Protein 6XTR (pdb70)

Foldseek 3Di:
DDDDADFDADDDDPVQLQVQKFKDAWDKAWAFADDVPADLQQQRDDTDIFTEHIWIWHQFFAFQLLLVVVCVVGVDDALCVVVQWAWEFQVLAPPPQDWDPDADPPCNRITTGGQDAQQAPNGPPRGCPVGRQWHGFQHFLSNQQSSQSSSQFGFAALVRLLVVQCQPDHRAFGNAHPDCQVVNAHAAQAADDDPPPDGPCPNPDLAADGRQPHAGGNRNHGQLAARAWAFGQEADDSPPLVDDDCCNRYNHRYDPDHFWTKTAAYYNHDDPVPNPRNTSSHIDTGGRSHTYRRHGHITMHHD/DDDDDDDDDPVVPDDD

Sequence (319 aa):
HMPSFDFDIPRRSPQEIAKGMVAIPGGTFRMGGEDPDAFPEDGEGPVRTVRLSPFLIDRYAVSNRQFAAFVKATGYVTDAERYGWSFVFHAHVAPGTPVMDAVVPEAPWWVAVPGAYWKAPEGPGSSITDRPNHPVVHVSWNDAVAYATWAGKRLPTEAEWEMAARGGLDQARYPWGNELTPRGRHRCNIWQGTFPVHDTGEDGYTGTAPVNAFAPNGYGLYNVAGNVWEWCADWWSSADWHATESPATRIDPRGPETGTARVTKGGSFLCHESYCCNRYRVAARTCNTPDSSAAHTGFRCAADPATTTPLCGPSSRASILSG

Radius of gyration: 18.3 Å; Cα contacts (8 Å, |Δi|>4): 755; chains: 2; bounding box: 48×52×46 Å

Nearest PDB structures (foldseek):
  6xtr-assembly1_A  TM=1.003E+00  e=3.487E-72  Thermomonospora curvata DSM 43183
  5nyy-assembly1_A  TM=9.966E-01  e=1.466E-60  Thermomonospora curvata DSM 43183
  5nxl-assembly1_A  TM=9.962E-01  e=1.544E-59  Thermomonospora curvata DSM 43183
  1y4j-assembly1_A  TM=9.140E-01  e=7.202E-34  Homo sapiens
  1y4j-assembly1_B  TM=9.267E-01  e=3.389E-33  Homo sapiens

GO terms:
  GO:0043687 post-translational protein modification (P, IDA)
  GO:0018158 protein oxidation (P, IDA)
  GO:0120147 formylglycine-generating oxidase activity (F, IDA)
  GO:1903136 cuprous ion binding (F, IDA)

Organism: Thermomonospora curvata (strain ATCC 19995 / DSM 43183 / JCM 3096 / KCTC 9072 / NBRC 15933 / NCIMB 10081 / Henssen B9) (NCBI:txid471852)

B-factor: mean 17.83, std 6.69, range [8.83, 54.89]

Structure (mmCIF, N/CA/C/O backbone):
data_6XTR
#
_entry.id   6XTR
#
_cell.length_a   57.970
_cell.length_b   71.674
_cell.length_c   76.435
_cell.angle_alpha   90.000
_cell.angle_beta   90.000
_cell.angle_gamma   90.000
#
_symmetry.space_group_name_H-M   'P 21 21 21'
#
loop_
_entity.id
_entity.type
_entity.pdbx_description
1 polymer 'Formylglycine-generating enzyme'
2 polymer ABZ-ALA-THR-THR-PRO-LEU-CYS-GLY-PRO-SER-ARG-ALA-SER-ILE-LEU-SER-GLY
3 non-polymer 'COPPER (I) ION'
4 non-polymer 'CALCIUM ION'
5 non-polymer 'CHLORIDE ION'
6 non-polymer 'OXYGEN MOLECULE'
7 non-polymer 'ISATOIC ANHYDRIDE'
8 water water
#
loop_
_atom_site.group_PDB
_atom_site.id
_atom_site.type_symbol
_atom_site.label_atom_id
_atom_site.label_alt_id
_atom_site.label_comp_id
_atom_site.label_asym_id
_atom_site.label_entity_id
_atom_site.label_seq_id
_atom_site.pdbx_PDB_ins_code
_atom_site.Cartn_x
_atom_site.Cartn_y
_atom_site.Cartn_z
_atom_site.occupancy
_atom_site.B_iso_or_equiv
_atom_site.auth_seq_id
_atom_site.auth_comp_id
_atom_site.auth_asym_id
_atom_site.auth_atom_id
_atom_site.pdbx_PDB_model_num
ATOM 1 N N . HIS A 1 1 ? -21.937 12.319 -24.701 0.74 38.62 0 HIS A N 1
ATOM 2 C CA . HIS A 1 1 ? -22.784 11.135 -24.782 0.74 37.03 0 HIS A CA 1
ATOM 3 C C . HIS A 1 1 ? -24.267 11.500 -24.685 0.74 38.72 0 HIS A C 1
ATOM 4 O O . HIS A 1 1 ? -24.636 12.457 -24.003 0.74 39.35 0 HIS A O 1
ATOM 11 N N . MET A 1 2 ? -25.110 10.725 -25.369 0.73 39.02 1 MET A N 1
ATOM 12 C CA . MET A 1 2 ? -26.558 10.940 -25.393 0.73 37.85 1 MET A CA 1
ATOM 13 C C . MET A 1 2 ? -27.260 9.606 -25.190 0.73 38.87 1 MET A C 1
ATOM 14 O O . MET A 1 2 ? -27.633 8.931 -26.161 0.73 39.17 1 MET A O 1
ATOM 19 N N . PRO A 1 3 ? -27.468 9.198 -23.947 1.00 41.55 2 PRO A N 1
ATOM 20 C CA . PRO A 1 3 ? -28.142 7.927 -23.670 1.00 41.15 2 PRO A CA 1
ATOM 21 C C . PRO A 1 3 ? -29.646 8.064 -23.896 1.00 42.88 2 PRO A C 1
ATOM 22 O O . PRO A 1 3 ? -30.167 9.140 -24.188 1.00 43.54 2 PRO A O 1
ATOM 26 N N . SER A 1 4 ? -30.344 6.942 -23.753 1.00 43.79 3 SER A N 1
ATOM 27 C CA . SER A 1 4 ? -31.800 6.931 -23.775 1.00 42.33 3 SER A CA 1
ATOM 28 C C . SER A 1 4 ? -32.295 5.929 -22.747 1.00 42.20 3 SER A C 1
ATOM 29 O O . SER A 1 4 ? -31.794 4.801 -22.681 1.00 41.11 3 SER A O 1
ATOM 32 N N . PHE A 1 5 ? -33.264 6.349 -21.940 1.00 37.20 4 PHE A N 1
ATOM 33 C CA . PHE A 1 5 ? -33.853 5.517 -20.904 1.00 38.33 4 PHE A CA 1
ATOM 34 C C . PHE A 1 5 ? -35.346 5.386 -21.157 1.00 30.99 4 PHE A C 1
ATOM 35 O O . PHE A 1 5 ? -35.919 6.067 -22.011 1.00 41.90 4 PHE A O 1
ATOM 43 N N . ASP A 1 6 ? -35.987 4.513 -20.379 1.00 31.62 5 ASP A N 1
ATOM 44 C CA . ASP A 1 6 ? -37.440 4.379 -20.387 1.00 29.56 5 ASP A CA 1
ATOM 45 C C . ASP A 1 6 ? -38.043 4.683 -19.018 1.00 33.50 5 ASP A C 1
ATOM 46 O O . ASP A 1 6 ? -39.115 4.179 -18.680 1.00 41.21 5 ASP A O 1
ATOM 51 N N . PHE A 1 7 ? -37.343 5.469 -18.201 1.00 22.71 6 PHE A N 1
ATOM 52 C CA . PHE A 1 7 ? -37.854 5.960 -16.930 1.00 21.48 6 PHE A CA 1
ATOM 53 C C . PHE A 1 7 ? -37.649 7.470 -16.864 1.00 19.14 6 PHE A C 1
ATOM 54 O O . PHE A 1 7 ? -36.701 8.009 -17.443 1.00 20.85 6 PHE A O 1
ATOM 62 N N . ASP A 1 8 ? -38.550 8.145 -16.158 1.00 17.59 7 ASP A N 1
ATOM 63 C CA . ASP A 1 8 ? -38.420 9.581 -15.945 1.00 18.12 7 ASP A CA 1
ATOM 64 C C . ASP A 1 8 ? -37.448 9.840 -14.799 1.00 15.90 7 ASP A C 1
ATOM 65 O O . ASP A 1 8 ? -37.274 9.004 -13.910 1.00 19.52 7 ASP A O 1
ATOM 70 N N . ILE A 1 9 ? -36.822 11.011 -14.810 1.00 14.44 8 ILE A N 1
ATOM 71 C CA . ILE A 1 9 ? -35.826 11.372 -13.804 1.00 16.67 8 ILE A CA 1
ATOM 72 C C . ILE A 1 9 ? -36.547 11.985 -12.606 1.00 16.70 8 ILE A C 1
ATOM 73 O O . ILE A 1 9 ? -37.175 13.055 -12.756 1.00 17.74 8 ILE A O 1
ATOM 78 N N . PRO A 1 10 ? -36.487 11.369 -11.428 1.00 16.71 9 PRO A N 1
ATOM 79 C CA . PRO A 1 10 ? -37.233 11.899 -10.282 1.00 19.18 9 PRO A CA 1
ATOM 80 C C . PRO A 1 10 ? -36.612 13.165 -9.719 1.00 21.03 9 PRO A C 1
ATOM 81 O O . PRO A 1 10 ? -35.408 13.421 -9.833 1.00 19.75 9 PRO A O 1
ATOM 85 N N . ARG A 1 11 ? -37.474 13.976 -9.114 1.00 20.95 10 ARG A N 1
ATOM 86 C CA . ARG A 1 11 ? -37.047 15.186 -8.434 1.00 20.93 10 ARG A CA 1
ATOM 87 C C . ARG A 1 11 ? -36.386 14.807 -7.119 1.00 21.64 10 ARG A C 1
ATOM 88 O O . ARG A 1 11 ? -36.910 13.975 -6.372 1.00 22.82 10 ARG A O 1
ATOM 96 N N . ARG A 1 12 ? -35.229 15.399 -6.844 1.00 20.19 11 ARG A N 1
ATOM 97 C CA . ARG A 1 12 ? -34.499 15.170 -5.605 1.00 19.88 11 ARG A CA 1
ATOM 98 C C . ARG A 1 12 ? -33.912 16.485 -5.131 1.00 21.38 11 ARG A C 1
ATOM 99 O O . ARG A 1 12 ? -33.587 17.361 -5.932 1.00 27.12 11 ARG A O 1
ATOM 107 N N . SER A 1 13 ? -33.737 16.598 -3.843 1.00 20.93 12 SER A N 1
ATOM 108 C CA . SER A 1 13 ? -33.170 17.818 -3.299 1.00 19.91 12 SER A CA 1
ATOM 109 C C . SER A 1 13 ? -31.649 17.743 -3.272 1.00 18.53 12 SER A C 1
ATOM 110 O O . SER A 1 13 ? -31.054 16.653 -3.274 1.00 18.08 12 SER A O 1
ATOM 113 N N . PRO A 1 14 ? -30.971 18.888 -3.227 1.00 18.10 13 PRO A N 1
ATOM 114 C CA . PRO A 1 14 ? -29.510 18.859 -3.064 1.00 17.77 13 PRO A CA 1
ATOM 115 C C . PRO A 1 14 ? -29.054 18.095 -1.832 1.00 17.98 13 PRO A C 1
ATOM 116 O O . PRO A 1 14 ? -28.017 17.418 -1.882 1.00 18.14 13 PRO A O 1
ATOM 120 N N . GLN A 1 15 ? -29.791 18.167 -0.719 1.00 16.60 14 GLN A N 1
ATOM 121 C CA . GLN A 1 15 ? -29.348 17.444 0.467 1.00 16.77 14 GLN A CA 1
ATOM 122 C C . GLN A 1 15 ? -29.466 15.936 0.268 1.00 15.57 14 GLN A C 1
ATOM 123 O O . GLN A 1 15 ? -28.609 15.167 0.732 1.00 16.87 14 GLN A O 1
ATOM 129 N N . GLU A 1 16 ? -30.505 15.496 -0.440 1.00 16.61 15 GLU A N 1
ATOM 130 C CA . GLU A 1 16 ? -30.646 14.068 -0.718 1.00 15.98 15 GLU A CA 1
ATOM 131 C C . GLU A 1 16 ? -29.519 13.576 -1.617 1.00 16.47 15 GLU A C 1
ATOM 132 O O . GLU A 1 16 ? -28.930 12.512 -1.371 1.00 16.75 15 GLU A O 1
ATOM 138 N N . ILE A 1 17 ? -29.204 14.339 -2.663 1.00 15.11 16 ILE A N 1
ATOM 139 C CA . ILE A 1 17 ? -28.154 13.928 -3.595 1.00 15.76 16 ILE A CA 1
ATOM 140 C C . ILE A 1 17 ? -26.809 13.822 -2.887 1.00 15.00 16 ILE A C 1
ATOM 141 O O . ILE A 1 17 ? -26.048 12.863 -3.104 1.00 15.79 16 ILE A O 1
ATOM 146 N N . ALA A 1 18 ? -26.500 14.776 -2.017 1.00 15.70 17 ALA A N 1
ATOM 147 C CA . ALA A 1 18 ? -25.203 14.841 -1.373 1.00 17.01 17 ALA A CA 1
ATOM 148 C C . ALA A 1 18 ? -25.026 13.815 -0.259 1.00 15.57 17 ALA A C 1
ATOM 149 O O . ALA A 1 18 ? -23.903 13.648 0.210 1.00 15.76 17 ALA A O 1
ATOM 151 N N . LYS A 1 19 ? -26.086 13.134 0.181 1.00 15.29 18 LYS A N 1
ATOM 152 C CA . LYS A 1 19 ? -25.872 12.157 1.249 1.00 16.43 18 LYS A CA 1
ATOM 153 C C . LYS A 1 19 ? -24.912 11.062 0.784 1.00 14.21 18 LYS A C 1
ATOM 154 O O . LYS A 1 19 ? -25.079 10.498 -0.299 1.00 17.10 18 LYS A O 1
ATOM 160 N N . GLY A 1 20 ? -23.957 10.760 1.665 1.00 15.19 19 GLY A N 1
ATOM 161 C CA . GLY A 1 20 ? -22.920 9.789 1.354 1.00 15.07 19 GLY A CA 1
ATOM 162 C C . GLY A 1 20 ? -21.863 10.266 0.380 1.00 14.10 19 GLY A C 1
ATOM 163 O O . GLY A 1 20 ? -21.025 9.453 -0.048 1.00 15.09 19 GLY A O 1
ATOM 164 N N . MET A 1 21 ? -21.885 11.536 -0.003 1.00 14.46 20 MET A N 1
ATOM 165 C CA . MET A 1 21 ? -20.887 12.104 -0.887 1.00 12.49 20 MET A CA 1
ATOM 166 C C . MET A 1 21 ? -19.999 13.049 -0.097 1.00 14.71 20 MET A C 1
ATOM 167 O O . MET A 1 21 ? -20.393 13.578 0.951 1.00 16.77 20 MET A O 1
ATOM 172 N N . VAL A 1 22 ? -18.795 13.252 -0.596 1.00 13.94 21 VAL A N 1
ATOM 173 C CA . VAL A 1 22 ? -17.876 14.234 -0.048 1.00 15.78 21 VAL A CA 1
ATOM 174 C C . VAL A 1 22 ? -17.654 15.335 -1.069 1.00 15.63 21 VAL A C 1
ATOM 175 O O . VAL A 1 22 ? -17.607 15.090 -2.285 1.00 14.67 21 VAL A O 1
ATOM 179 N N . ALA A 1 23 ? -17.541 16.552 -0.567 1.00 14.79 22 ALA A N 1
ATOM 180 C CA . ALA A 1 23 ? -17.334 17.714 -1.403 1.00 15.30 22 ALA A CA 1
ATOM 181 C C . ALA A 1 23 ? -15.835 17.895 -1.588 1.00 17.22 22 ALA A C 1
ATOM 182 O O . ALA A 1 23 ? -15.094 18.100 -0.619 1.00 22.35 22 ALA A O 1
ATOM 184 N N . ILE A 1 24 ? -15.390 17.786 -2.834 1.00 14.97 23 ILE A N 1
ATOM 185 C CA . ILE A 1 24 ? -13.992 17.985 -3.192 1.00 18.51 23 ILE A CA 1
ATOM 186 C C . ILE A 1 24 ? -13.858 19.430 -3.666 1.00 15.65 23 ILE A C 1
ATOM 187 O O . ILE A 1 24 ? -14.490 19.798 -4.660 1.00 16.14 23 ILE A O 1
ATOM 192 N N . PRO A 1 25 ? -13.094 20.273 -2.986 1.00 20.31 24 PRO A N 1
ATOM 193 C CA . PRO A 1 25 ? -12.998 21.673 -3.405 1.00 19.26 24 PRO A CA 1
ATOM 194 C C . PRO A 1 25 ? -12.252 21.825 -4.721 1.00 17.13 24 PRO A C 1
ATOM 195 O O . PRO A 1 25 ? -11.447 20.983 -5.123 1.00 17.88 24 PRO A O 1
ATOM 199 N N . GLY A 1 26 ? -12.537 22.931 -5.401 1.00 17.87 25 GLY A N 1
ATOM 200 C CA . GLY A 1 26 ? -11.795 23.249 -6.607 1.00 19.29 25 GLY A CA 1
ATOM 201 C C . GLY A 1 26 ? -10.319 23.436 -6.299 1.00 20.42 25 GLY A C 1
ATOM 202 O O . GLY A 1 26 ? -9.942 23.920 -5.228 1.00 21.33 25 GLY A O 1
ATOM 203 N N . GLY A 1 27 ? -9.475 23.029 -7.240 1.00 16.71 26 GLY A N 1
ATOM 204 C CA . GLY A 1 27 ? -8.049 23.200 -7.063 1.00 18.65 26 GLY A CA 1
ATOM 205 C C . GLY A 1 27 ? -7.282 22.368 -8.071 1.00 15.40 26 GLY A C 1
ATOM 206 O O . GLY A 1 27 ? -7.851 21.836 -9.034 1.00 16.72 26 GLY A O 1
ATOM 207 N N . THR A 1 28 ? -5.989 22.256 -7.828 1.00 14.53 27 THR A N 1
ATOM 208 C CA . THR A 1 28 ? -5.103 21.517 -8.710 1.00 16.18 27 THR A CA 1
ATOM 209 C C . THR A 1 28 ? -4.548 20.282 -8.024 1.00 14.72 27 THR A C 1
ATOM 210 O O . THR A 1 28 ? -4.489 20.183 -6.793 1.00 16.87 27 THR A O 1
ATOM 214 N N . PHE A 1 29 ? -4.136 19.328 -8.849 1.00 13.27 28 PHE A N 1
ATOM 215 C CA . PHE A 1 29 ? -3.410 18.169 -8.366 1.00 14.67 28 PHE A CA 1
ATOM 216 C C . PHE A 1 29 ? -2.567 17.648 -9.508 1.00 14.48 28 PHE A C 1
ATOM 217 O O . PHE A 1 29 ? -2.772 18.008 -10.668 1.00 13.88 28 PHE A O 1
ATOM 225 N N . ARG A 1 30 ? -1.607 16.811 -9.173 1.00 14.38 29 ARG A N 1
ATOM 226 C CA . ARG A 1 30 ? -0.754 16.185 -10.170 1.00 14.78 29 ARG A CA 1
ATOM 227 C C . ARG A 1 30 ? -1.319 14.807 -10.508 1.00 13.19 29 ARG A C 1
ATOM 228 O O . ARG A 1 30 ? -1.246 13.866 -9.704 1.00 14.71 29 ARG A O 1
ATOM 236 N N . MET A 1 31 ? -1.845 14.699 -11.716 1.00 12.44 30 MET A N 1
ATOM 237 C CA . MET A 1 31 ? -2.449 13.492 -12.253 1.00 13.28 30 MET A CA 1
ATOM 238 C C . MET A 1 31 ? -1.435 12.686 -13.055 1.00 12.47 30 MET A C 1
ATOM 239 O O . MET A 1 31 ? -0.510 13.244 -13.664 1.00 14.03 30 MET A O 1
ATOM 244 N N . GLY A 1 32 ? -1.621 11.377 -13.073 1.00 12.81 31 GLY A N 1
ATOM 245 C CA . GLY A 1 32 ? -0.792 10.511 -13.878 1.00 13.12 31 GLY A CA 1
ATOM 246 C C . GLY A 1 32 ? 0.298 9.851 -13.060 1.00 14.22 31 GLY A C 1
ATOM 247 O O . GLY A 1 32 ? 0.419 10.028 -11.843 1.00 15.64 31 GLY A O 1
ATOM 248 N N . GLY A 1 33 ? 1.109 9.061 -13.749 1.00 15.54 32 GLY A N 1
ATOM 249 C CA . GLY A 1 33 ? 2.197 8.373 -13.085 1.00 17.98 32 GLY A CA 1
ATOM 250 C C . GLY A 1 33 ? 3.394 8.216 -13.992 1.00 18.01 32 GLY A C 1
ATOM 251 O O . GLY A 1 33 ? 3.291 8.309 -15.218 1.00 23.26 32 GLY A O 1
ATOM 252 N N . GLU A 1 34 ? 4.541 7.974 -13.363 1.00 18.23 33 GLU A N 1
ATOM 253 C CA . GLU A 1 34 ? 5.806 7.772 -14.060 1.00 21.05 33 GLU A CA 1
ATOM 254 C C . GLU A 1 34 ? 6.537 6.556 -13.517 1.00 21.64 33 GLU A C 1
ATOM 255 O O . GLU A 1 34 ? 7.772 6.510 -13.477 1.00 23.47 33 GLU A O 1
ATOM 261 N N . ASP A 1 35 ? 5.800 5.558 -13.054 1.00 20.12 34 ASP A N 1
ATOM 262 C CA . ASP A 1 35 ? 6.421 4.326 -12.608 1.00 22.97 34 ASP A CA 1
ATOM 263 C C . ASP A 1 35 ? 7.148 3.689 -13.788 1.00 20.25 34 ASP A C 1
ATOM 264 O O . ASP A 1 35 ? 6.543 3.481 -14.849 1.00 19.98 34 ASP A O 1
ATOM 269 N N . PRO A 1 36 ? 8.439 3.379 -13.659 1.00 22.34 35 PRO A N 1
ATOM 270 C CA . PRO A 1 36 ? 9.167 2.815 -14.804 1.00 24.64 35 PRO A CA 1
ATOM 271 C C . PRO A 1 36 ? 8.600 1.493 -15.304 1.00 23.69 35 PRO A C 1
ATOM 272 O O . PRO A 1 36 ? 8.848 1.130 -16.460 1.00 28.76 35 PRO A O 1
ATOM 276 N N . ASP A 1 37 ? 7.838 0.775 -14.481 1.00 20.19 36 ASP A N 1
ATOM 277 C CA . ASP A 1 37 ? 7.263 -0.510 -14.860 1.00 24.06 36 ASP A CA 1
ATOM 278 C C . ASP A 1 37 ? 5.879 -0.393 -15.486 1.00 23.92 36 ASP A C 1
ATOM 279 O O . ASP A 1 37 ? 5.292 -1.418 -15.843 1.00 19.42 36 ASP A O 1
ATOM 284 N N . ALA A 1 38 ? 5.337 0.814 -15.622 1.00 17.42 37 ALA A N 1
ATOM 285 C CA . ALA A 1 38 ? 4.011 0.953 -16.215 1.00 16.52 37 ALA A CA 1
ATOM 286 C C . ALA A 1 38 ? 4.016 0.439 -17.653 1.00 18.21 37 ALA A C 1
ATOM 287 O O . ALA A 1 38 ? 5.009 0.559 -18.382 1.00 19.51 37 ALA A O 1
ATOM 289 N N . PHE A 1 39 ? 2.896 -0.141 -18.070 1.00 16.31 38 PHE A N 1
ATOM 290 C CA . PHE A 1 39 ? 2.795 -0.633 -19.435 1.00 17.37 38 PHE A CA 1
ATOM 291 C C . PHE A 1 39 ? 2.584 0.556 -20.364 1.00 18.89 38 PHE A C 1
ATOM 292 O O . PHE A 1 39 ? 1.621 1.306 -20.178 1.00 16.69 38 PHE A O 1
ATOM 300 N N . PRO A 1 40 ? 3.448 0.777 -21.360 1.00 19.18 39 PRO A N 1
ATOM 301 C CA . PRO A 1 40 ? 3.257 1.940 -22.243 1.00 18.15 39 PRO A CA 1
ATOM 302 C C . PRO A 1 40 ? 1.848 2.066 -22.804 1.00 18.69 39 PRO A C 1
ATOM 303 O O . PRO A 1 40 ? 1.331 3.181 -22.911 1.00 18.61 39 PRO A O 1
ATOM 307 N N . GLU A 1 41 ? 1.211 0.951 -23.149 1.00 18.46 40 GLU A N 1
ATOM 308 C CA . GLU A 1 41 ? -0.105 1.001 -23.774 1.00 18.30 40 GLU A CA 1
ATOM 309 C C . GLU A 1 41 ? -1.181 1.550 -22.845 1.00 17.14 40 GLU A C 1
ATOM 310 O O . GLU A 1 41 ? -2.268 1.902 -23.315 1.00 18.20 40 GLU A O 1
ATOM 316 N N . ASP A 1 42 ? -0.914 1.622 -21.541 1.00 15.31 41 ASP A N 1
ATOM 317 C CA . ASP A 1 42 ? -1.896 2.167 -20.606 1.00 14.30 41 ASP A CA 1
ATOM 318 C C . ASP A 1 42 ? -1.900 3.694 -20.558 1.00 13.99 41 ASP A C 1
ATOM 319 O O . ASP A 1 42 ? -2.865 4.289 -20.071 1.00 14.13 41 ASP A O 1
ATOM 324 N N . GLY A 1 43 ? -0.841 4.348 -21.012 1.00 13.99 42 GLY A N 1
ATOM 325 C CA . GLY A 1 43 ? -0.797 5.792 -20.971 1.00 15.04 42 GLY A CA 1
ATOM 326 C C . GLY A 1 43 ? -0.958 6.386 -19.585 1.00 13.53 42 GLY A C 1
ATOM 327 O O . GLY A 1 43 ? -1.696 7.367 -19.414 1.00 13.33 42 GLY A O 1
ATOM 328 N N . GLU A 1 44 ? -0.221 5.865 -18.599 1.00 13.55 43 GLU A N 1
ATOM 329 C CA . GLU A 1 44 ? -0.275 6.440 -17.263 1.00 13.59 43 GLU A CA 1
ATOM 330 C C . GLU A 1 44 ? 0.355 7.821 -17.226 1.00 13.92 43 GLU A C 1
ATOM 331 O O . GLU A 1 44 ? -0.026 8.651 -16.394 1.00 14.72 43 GLU A O 1
ATOM 337 N N . GLY A 1 45 ? 1.324 8.087 -18.096 1.00 13.10 44 GLY A N 1
ATOM 338 C CA . GLY A 1 45 ? 1.932 9.397 -18.148 1.00 14.24 44 GLY A CA 1
ATOM 339 C C . GLY A 1 45 ? 1.321 10.260 -19.229 1.00 14.06 44 GLY A C 1
ATOM 340 O O . GLY A 1 45 ? 0.437 9.835 -19.980 1.00 15.86 44 GLY A O 1
ATOM 341 N N . PRO A 1 46 ? 1.767 11.517 -19.311 1.00 15.16 45 PRO A N 1
ATOM 342 C CA . PRO A 1 46 ? 2.737 12.132 -18.399 1.00 15.26 45 PRO A CA 1
ATOM 343 C C . PRO A 1 46 ? 2.102 12.501 -17.067 1.00 15.50 45 PRO A C 1
ATOM 344 O O . PRO A 1 46 ? 0.870 12.589 -16.971 1.00 14.52 45 PRO A O 1
ATOM 348 N N . VAL A 1 47 ? 2.920 12.708 -16.038 1.00 16.14 46 VAL A N 1
ATOM 349 C CA . VAL A 1 47 ? 2.439 13.421 -14.864 1.00 14.51 46 VAL A CA 1
ATOM 350 C C . VAL A 1 47 ? 2.163 14.861 -15.271 1.00 16.15 46 VAL A C 1
ATOM 351 O O . VAL A 1 47 ? 2.969 15.486 -15.975 1.00 15.93 46 VAL A O 1
ATOM 355 N N . ARG A 1 48 ? 1.025 15.403 -14.853 1.00 13.85 47 ARG A N 1
ATOM 356 C CA . ARG A 1 48 ? 0.657 16.756 -15.240 1.00 13.26 47 ARG A CA 1
ATOM 357 C C . ARG A 1 48 ? -0.174 17.382 -14.134 1.00 13.99 47 ARG A C 1
ATOM 358 O O . ARG A 1 48 ? -0.838 16.681 -13.364 1.00 14.01 47 ARG A O 1
ATOM 366 N N . THR A 1 49 ? -0.139 18.708 -14.065 1.00 13.08 48 THR A N 1
ATOM 367 C CA . THR A 1 49 ? -0.982 19.439 -13.141 1.00 14.02 48 THR A CA 1
ATOM 368 C C . THR A 1 49 ? -2.316 19.713 -13.817 1.00 12.31 48 THR A C 1
ATOM 369 O O . THR A 1 49 ? -2.363 20.248 -14.931 1.00 13.91 48 THR A O 1
ATOM 373 N N . VAL A 1 50 ? -3.390 19.321 -13.147 1.00 13.12 49 VAL A N 1
ATOM 374 C CA . VAL A 1 50 ? -4.743 19.461 -13.640 1.00 11.61 49 VAL A CA 1
ATOM 375 C C . VAL A 1 50 ? -5.523 20.296 -12.643 1.00 12.45 49 VAL A C 1
ATOM 376 O O . VAL A 1 50 ? -5.408 20.091 -11.428 1.00 13.83 49 VAL A O 1
ATOM 380 N N . ARG A 1 51 ? -6.330 21.219 -13.156 1.00 12.85 50 ARG A N 1
ATOM 381 C CA . ARG A 1 51 ? -7.217 22.027 -12.333 1.00 12.26 50 ARG A CA 1
ATOM 382 C C . ARG A 1 51 ? -8.640 21.530 -12.510 1.00 12.91 50 ARG A C 1
ATOM 383 O O . ARG A 1 51 ? -9.096 21.340 -13.644 1.00 14.22 50 ARG A O 1
ATOM 391 N N . LEU A 1 52 ? -9.331 21.318 -11.392 1.00 13.00 51 LEU A N 1
ATOM 392 C CA . LEU A 1 52 ? -10.715 20.867 -11.401 1.00 12.84 51 LEU A CA 1
ATOM 393 C C . LEU A 1 52 ? -11.607 21.860 -10.678 1.00 13.98 51 LEU A C 1
ATOM 394 O O . LEU A 1 52 ? -11.209 22.456 -9.674 1.00 14.14 51 LEU A O 1
ATOM 399 N N . SER A 1 53 ? -12.804 22.011 -11.211 1.00 12.77 52 SER A N 1
ATOM 400 C CA . SER A 1 53 ? -13.871 22.709 -10.524 1.00 14.50 52 SER A CA 1
ATOM 401 C C . SER A 1 53 ? -14.358 21.867 -9.347 1.00 14.28 52 SER A C 1
ATOM 402 O O . SER A 1 53 ? -14.222 20.637 -9.359 1.00 14.14 52 SER A O 1
ATOM 405 N N . PRO A 1 54 ? -14.956 22.495 -8.330 1.00 15.02 53 PRO A N 1
ATOM 406 C CA . PRO A 1 54 ? -15.477 21.720 -7.192 1.00 15.33 53 PRO A CA 1
ATOM 407 C C . PRO A 1 54 ? -16.468 20.663 -7.655 1.00 13.46 53 PRO A C 1
ATOM 408 O O . PRO A 1 54 ? -17.238 20.888 -8.585 1.00 14.19 53 PRO A O 1
ATOM 412 N N . PHE A 1 55 ? -16.493 19.527 -6.953 1.00 13.17 54 PHE A N 1
ATOM 413 C CA . PHE A 1 55 ? -17.431 18.463 -7.281 1.00 11.81 54 PHE A CA 1
ATOM 414 C C . PHE A 1 55 ? -17.686 17.631 -6.036 1.00 12.45 54 PHE A C 1
ATOM 415 O O . PHE A 1 55 ? -16.960 17.721 -5.044 1.00 15.71 54 PHE A O 1
ATOM 423 N N . LEU A 1 56 ? -18.748 16.841 -6.101 1.00 12.25 55 LEU A N 1
ATOM 424 C CA . LEU A 1 56 ? -19.093 15.856 -5.080 1.00 12.37 55 LEU A CA 1
ATOM 425 C C . LEU A 1 56 ? -18.740 14.476 -5.616 1.00 12.33 55 LEU A C 1
ATOM 426 O O . LEU A 1 56 ? -18.921 14.205 -6.804 1.00 11.82 55 LEU A O 1
ATOM 431 N N . ILE A 1 57 ? -18.322 13.579 -4.734 1.00 11.63 56 ILE A N 1
ATOM 432 C CA . ILE A 1 57 ? -18.061 12.202 -5.142 1.00 11.14 56 ILE A CA 1
ATOM 433 C C . ILE A 1 57 ? -18.482 11.261 -4.020 1.00 11.47 56 ILE A C 1
ATOM 434 O O . ILE A 1 57 ? -18.331 11.572 -2.832 1.00 12.68 56 ILE A O 1
ATOM 439 N N . ASP A 1 58 ? -19.012 10.109 -4.402 1.00 11.56 57 ASP A N 1
ATOM 440 C CA . ASP A 1 58 ? -19.455 9.113 -3.436 1.00 13.24 57 ASP A CA 1
ATOM 441 C C . ASP A 1 58 ? -18.290 8.574 -2.605 1.00 11.65 57 ASP A C 1
ATOM 442 O O . ASP A 1 58 ? -17.225 8.219 -3.137 1.00 12.39 57 ASP A O 1
ATOM 447 N N . ARG A 1 59 ? -18.511 8.465 -1.291 1.00 11.68 58 ARG A N 1
ATOM 448 C CA . ARG A 1 59 ? -17.535 7.817 -0.415 1.00 12.30 58 ARG A CA 1
ATOM 449 C C . ARG A 1 59 ? -17.416 6.336 -0.727 1.00 12.17 58 ARG A C 1
ATOM 450 O O . ARG A 1 59 ? -16.348 5.746 -0.528 1.00 11.76 58 ARG A O 1
ATOM 458 N N . TYR A 1 60 ? -18.503 5.724 -1.175 1.00 12.10 59 TYR A N 1
ATOM 459 C CA . TYR A 1 60 ? -18.579 4.288 -1.388 1.00 11.74 59 TYR A CA 1
ATOM 460 C C . TYR A 1 60 ? -18.971 4.003 -2.826 1.00 11.56 59 TYR A C 1
ATOM 461 O O . TYR A 1 60 ? -19.764 4.744 -3.416 1.00 12.47 59 TYR A O 1
ATOM 470 N N . ALA A 1 61 ? -18.453 2.922 -3.389 1.00 12.12 60 ALA A N 1
ATOM 471 C CA . ALA A 1 61 ? -19.030 2.440 -4.626 1.00 10.44 60 ALA A CA 1
ATOM 472 C C . ALA A 1 61 ? -20.509 2.135 -4.402 1.00 10.45 60 ALA A C 1
ATOM 473 O O . ALA A 1 61 ? -20.950 1.825 -3.285 1.00 11.93 60 ALA A O 1
ATOM 475 N N . VAL A 1 62 ? -21.279 2.205 -5.482 1.00 9.89 61 VAL A N 1
ATOM 476 C CA . VAL A 1 62 ? -22.712 1.911 -5.398 1.00 11.15 61 VAL A CA 1
ATOM 477 C C . VAL A 1 62 ? -22.911 0.457 -4.993 1.00 11.58 61 VAL A C 1
ATOM 478 O O . VAL A 1 62 ? -22.278 -0.447 -5.544 1.00 11.35 61 VAL A O 1
ATOM 482 N N . SER A 1 63 ? -23.799 0.225 -4.029 1.00 12.17 62 SER A N 1
ATOM 483 C CA . SER A 1 63 ? -23.979 -1.089 -3.430 1.00 12.23 62 SER A CA 1
ATOM 484 C C . SER A 1 63 ? -25.115 -1.853 -4.112 1.00 12.46 62 SER A C 1
ATOM 485 O O . SER A 1 63 ? -25.954 -1.296 -4.824 1.00 12.65 62 SER A O 1
ATOM 488 N N . ASN A 1 64 ? -25.153 -3.158 -3.843 1.00 12.48 63 ASN A N 1
ATOM 489 C CA . ASN A 1 64 ? -26.271 -3.969 -4.310 1.00 13.06 63 ASN A CA 1
ATOM 490 C C . ASN A 1 64 ? -27.609 -3.422 -3.829 1.00 13.43 63 ASN A C 1
ATOM 491 O O . ASN A 1 64 ? -28.562 -3.340 -4.610 1.00 14.97 63 ASN A O 1
ATOM 496 N N . ARG A 1 65 ? -27.710 -3.078 -2.547 1.00 14.62 64 ARG A N 1
ATOM 497 C CA . ARG A 1 65 ? -28.968 -2.560 -2.018 1.00 16.57 64 ARG A CA 1
ATOM 498 C C . ARG A 1 65 ? -29.396 -1.298 -2.751 1.00 14.65 64 ARG A C 1
ATOM 499 O O . ARG A 1 65 ? -30.584 -1.119 -3.065 1.00 16.42 64 ARG A O 1
ATOM 507 N N . GLN A 1 66 ? -28.446 -0.403 -3.035 1.00 13.93 65 GLN A N 1
ATOM 508 C CA . GLN A 1 66 ? -28.776 0.824 -3.761 1.00 14.43 65 GLN A CA 1
ATOM 509 C C . GLN A 1 66 ? -29.196 0.527 -5.193 1.00 14.25 65 GLN A C 1
ATOM 510 O O . GLN A 1 66 ? -30.163 1.105 -5.701 1.00 15.23 65 GLN A O 1
ATOM 516 N N . PHE A 1 67 ? -28.476 -0.370 -5.870 1.00 14.34 66 PHE A N 1
ATOM 517 C CA . PHE A 1 67 ? -28.840 -0.699 -7.243 1.00 12.12 66 PHE A CA 1
ATOM 518 C C . PHE A 1 67 ? -30.206 -1.372 -7.289 1.00 15.19 66 PHE A C 1
ATOM 519 O O . PHE A 1 67 ? -31.017 -1.098 -8.182 1.00 15.79 66 PHE A O 1
ATOM 527 N N . ALA A 1 68 ? -30.476 -2.256 -6.328 1.00 15.68 67 ALA A N 1
ATOM 528 C CA . ALA A 1 68 ? -31.790 -2.898 -6.255 1.00 15.61 67 ALA A CA 1
ATOM 529 C C . ALA A 1 68 ? -32.912 -1.873 -6.124 1.00 18.94 67 ALA A C 1
ATOM 530 O O . ALA A 1 68 ? -33.992 -2.045 -6.700 1.00 19.72 67 ALA A O 1
ATOM 532 N N . ALA A 1 69 ? -32.687 -0.812 -5.353 1.00 16.70 68 ALA A N 1
ATOM 533 C CA . ALA A 1 69 ? -33.709 0.224 -5.217 1.00 17.50 68 ALA A CA 1
ATOM 534 C C . ALA A 1 69 ? -33.948 0.944 -6.539 1.00 18.01 68 ALA A C 1
ATOM 535 O O . ALA A 1 69 ? -35.091 1.293 -6.877 1.00 18.98 68 ALA A O 1
ATOM 537 N N . PHE A 1 70 ? -32.876 1.200 -7.289 1.00 16.90 69 PHE A N 1
ATOM 538 C CA . PHE A 1 70 ? -32.999 1.784 -8.619 1.00 15.55 69 PHE A CA 1
ATOM 539 C C . PHE A 1 70 ? -33.820 0.879 -9.530 1.00 17.30 69 PHE A C 1
ATOM 540 O O . PHE A 1 70 ? -34.745 1.340 -10.216 1.00 17.04 69 PHE A O 1
ATOM 548 N N . VAL A 1 71 ? -33.511 -0.418 -9.541 1.00 16.98 70 VAL A N 1
ATOM 549 C CA . VAL A 1 71 ? -34.229 -1.338 -10.421 1.00 16.17 70 VAL A CA 1
ATOM 550 C C . VAL A 1 71 ? -35.689 -1.445 -9.999 1.00 18.00 70 VAL A C 1
ATOM 551 O O . VAL A 1 71 ? -36.587 -1.486 -10.844 1.00 21.53 70 VAL A O 1
ATOM 555 N N . LYS A 1 72 ? -35.951 -1.486 -8.693 1.00 18.43 71 LYS A N 1
ATOM 556 C CA . LYS A 1 72 ? -37.312 -1.508 -8.164 1.00 21.33 71 LYS A CA 1
ATOM 557 C C . LYS A 1 72 ? -38.128 -0.332 -8.687 1.00 23.65 71 LYS A C 1
ATOM 558 O O . LYS A 1 72 ? -39.317 -0.481 -8.996 1.00 24.81 71 LYS A O 1
ATOM 564 N N . ALA A 1 73 ? -37.513 0.846 -8.631 1.00 19.02 72 ALA A N 1
ATOM 565 C CA . ALA A 1 73 ? -38.215 2.082 -8.952 1.00 22.29 72 ALA A CA 1
ATOM 566 C C . ALA A 1 73 ? -38.432 2.276 -10.447 1.00 22.89 72 ALA A C 1
ATOM 567 O O . ALA A 1 73 ? -39.348 3.018 -10.827 1.00 28.66 72 ALA A O 1
ATOM 569 N N . THR A 1 74 ? -37.623 1.646 -11.302 1.00 20.06 73 THR A N 1
ATOM 570 C CA . THR A 1 74 ? -37.585 1.976 -12.720 1.00 20.74 73 THR A CA 1
ATOM 571 C C . THR A 1 74 ? -37.877 0.811 -13.647 1.00 20.34 73 THR A C 1
ATOM 572 O O . THR A 1 74 ? -38.182 1.049 -14.823 1.00 24.16 73 THR A O 1
ATOM 576 N N . GLY A 1 75 ? -37.743 -0.425 -13.182 1.00 21.52 74 GLY A N 1
ATOM 577 C CA . GLY A 1 75 ? -37.803 -1.560 -14.084 1.00 20.86 74 GLY A CA 1
ATOM 578 C C . GLY A 1 75 ? -36.600 -1.717 -14.983 1.00 22.14 74 GLY A C 1
ATOM 579 O O . GLY A 1 75 ? -36.660 -2.473 -15.956 1.00 21.05 74 GLY A O 1
ATOM 580 N N . TYR A 1 76 ? -35.498 -1.035 -14.678 1.00 19.34 75 TYR A N 1
ATOM 581 C CA . TYR A 1 76 ? -34.339 -1.057 -15.561 1.00 17.32 75 TYR A CA 1
ATOM 582 C C . TYR A 1 76 ? -33.807 -2.475 -15.747 1.00 15.78 75 TYR A C 1
ATOM 583 O O . TYR A 1 76 ? -33.694 -3.248 -14.789 1.00 18.40 75 TYR A O 1
ATOM 592 N N . VAL A 1 77 ? -33.483 -2.801 -16.998 1.00 16.68 76 VAL A N 1
ATOM 593 C CA . VAL A 1 77 ? -32.912 -4.087 -17.398 1.00 18.37 76 VAL A CA 1
ATOM 594 C C . VAL A 1 77 ? -31.459 -3.842 -17.774 1.00 15.65 76 VAL A C 1
ATOM 595 O O . VAL A 1 77 ? -31.170 -3.026 -18.655 1.00 16.48 76 VAL A O 1
ATOM 599 N N . THR A 1 78 ? -30.545 -4.563 -17.129 1.00 15.14 77 THR A N 1
ATOM 600 C CA . THR A 1 78 ? -29.129 -4.321 -17.367 1.00 13.92 77 THR A CA 1
ATOM 601 C C . THR A 1 78 ? -28.676 -4.987 -18.657 1.00 15.14 77 THR A C 1
ATOM 602 O O . THR A 1 78 ? -29.298 -5.929 -19.160 1.00 16.26 77 THR A O 1
ATOM 606 N N . ASP A 1 79 ? -27.545 -4.499 -19.174 1.00 15.65 78 ASP A N 1
ATOM 607 C CA . ASP A 1 79 ? -26.966 -5.062 -20.391 1.00 14.93 78 ASP A CA 1
ATOM 608 C C . ASP A 1 79 ? -26.725 -6.561 -20.252 1.00 16.04 78 ASP A C 1
ATOM 609 O O . ASP A 1 79 ? -27.005 -7.325 -21.180 1.00 18.03 78 ASP A O 1
ATOM 614 N N . ALA A 1 80 ? -26.223 -7.005 -19.099 1.00 15.48 79 ALA A N 1
ATOM 615 C CA . ALA A 1 80 ? -25.964 -8.430 -18.910 1.00 15.08 79 ALA A CA 1
ATOM 616 C C . ALA A 1 80 ? -27.245 -9.249 -19.019 1.00 15.49 79 ALA A C 1
ATOM 617 O O . ALA A 1 80 ? -27.221 -10.397 -19.487 1.00 17.08 79 ALA A O 1
ATOM 619 N N . GLU A 1 81 ? -28.370 -8.689 -18.570 1.00 16.14 80 GLU A N 1
ATOM 620 C CA . GLU A 1 81 ? -29.639 -9.394 -18.713 1.00 16.94 80 GLU A CA 1
ATOM 621 C C . GLU A 1 81 ? -30.087 -9.428 -20.164 1.00 20.52 80 GLU A C 1
ATOM 622 O O . GLU A 1 81 ? -30.631 -10.439 -20.623 1.00 19.86 80 GLU A O 1
ATOM 628 N N . ARG A 1 82 ? -29.866 -8.346 -20.912 1.00 19.36 81 ARG A N 1
ATOM 629 C CA . ARG A 1 82 ? -30.228 -8.359 -22.326 1.00 19.91 81 ARG A CA 1
ATOM 630 C C . ARG A 1 82 ? -29.393 -9.370 -23.091 1.00 21.43 81 ARG A C 1
ATOM 631 O O . ARG A 1 82 ? -29.922 -10.138 -23.903 1.00 23.74 81 ARG A O 1
ATOM 639 N N . TYR A 1 83 ? -28.081 -9.393 -22.839 1.00 19.30 82 TYR A N 1
ATOM 640 C CA . TYR A 1 83 ? -27.204 -10.330 -23.528 1.00 17.51 82 TYR A CA 1
ATOM 641 C C . TYR A 1 83 ? -27.425 -11.751 -23.042 1.00 16.85 82 TYR A C 1
ATOM 642 O O . TYR A 1 83 ? -27.217 -12.708 -23.799 1.00 19.16 82 TYR A O 1
ATOM 651 N N . GLY A 1 84 ? -27.806 -11.911 -21.782 1.00 15.65 83 GLY A N 1
ATOM 652 C CA . GLY A 1 84 ? -28.010 -13.227 -21.213 1.00 18.19 83 GLY A CA 1
ATOM 653 C C . GLY A 1 84 ? -26.798 -13.851 -20.557 1.00 16.91 83 GLY A C 1
ATOM 654 O O . GLY A 1 84 ? -26.876 -15.014 -20.140 1.00 16.85 83 GLY A O 1
ATOM 655 N N . TRP A 1 85 ? -25.684 -13.123 -20.445 1.00 17.67 84 TRP A N 1
ATOM 656 C CA . TRP A 1 85 ? -24.473 -13.664 -19.839 1.00 15.76 84 TRP A CA 1
ATOM 657 C C . TRP A 1 85 ? -23.586 -12.511 -19.392 1.00 15.15 84 TRP A C 1
ATOM 658 O O . TRP A 1 85 ? -23.757 -11.360 -19.819 1.00 14.58 84 TRP A O 1
ATOM 669 N N . SER A 1 86 ? -22.625 -12.854 -18.535 1.00 14.56 85 SER A N 1
ATOM 670 C CA . SER A 1 86 ? -21.617 -11.907 -18.070 1.00 13.80 85 SER A CA 1
ATOM 671 C C . SER A 1 86 ? -20.381 -12.700 -17.669 1.00 13.59 85 SER A C 1
ATOM 672 O O . SER A 1 86 ? -20.406 -13.937 -17.582 1.00 13.65 85 SER A O 1
ATOM 675 N N . PHE A 1 87 ? -19.287 -11.966 -17.431 1.00 13.10 86 PHE A N 1
ATOM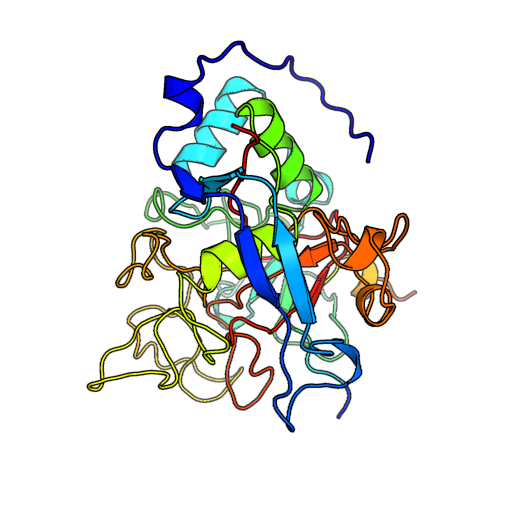 676 C CA . PHE A 1 87 ? -18.000 -12.568 -17.129 1.00 11.54 86 PHE A CA 1
ATOM 677 C C . PHE A 1 87 ? -17.846 -12.815 -15.637 1.00 12.36 86 PHE A C 1
ATOM 678 O O . PHE A 1 87 ? -18.016 -11.904 -14.828 1.00 12.25 86 PHE A O 1
ATOM 686 N N . VAL A 1 88 ? -17.463 -14.046 -15.288 1.00 11.44 87 VAL A N 1
ATOM 687 C CA . VAL A 1 88 ? -17.252 -14.487 -13.914 1.00 12.41 87 VAL A CA 1
ATOM 688 C C . VAL A 1 88 ? -15.843 -15.063 -13.841 1.00 11.98 87 VAL A C 1
ATOM 689 O O . VAL A 1 88 ? -15.375 -15.705 -14.787 1.00 12.38 87 VAL A O 1
ATOM 693 N N . PHE A 1 89 ? -15.159 -14.832 -12.728 1.00 12.23 88 PHE A N 1
ATOM 694 C CA . PHE A 1 89 ? -13.834 -15.404 -12.549 1.00 11.97 88 PHE A CA 1
ATOM 695 C C . PHE A 1 89 ? -13.947 -16.917 -12.363 1.00 12.50 88 PHE A C 1
ATOM 696 O O . PHE A 1 89 ? -14.850 -17.405 -11.674 1.00 13.85 88 PHE A O 1
ATOM 704 N N . HIS A 1 90 ? -13.020 -17.653 -12.988 1.00 14.65 89 HIS A N 1
ATOM 705 C CA . HIS A 1 90 ? -13.150 -19.108 -13.089 1.00 15.39 89 HIS A CA 1
ATOM 706 C C . HIS A 1 90 ? -13.326 -19.769 -11.725 1.00 15.38 89 HIS A C 1
ATOM 707 O O . HIS A 1 90 ? -14.121 -20.707 -11.587 1.00 17.73 89 HIS A O 1
ATOM 714 N N . ALA A 1 91 ? -12.596 -19.306 -10.714 1.00 14.84 90 ALA A N 1
ATOM 715 C CA . ALA A 1 91 ? -12.630 -19.945 -9.401 1.00 16.07 90 ALA A CA 1
ATOM 716 C C . ALA A 1 91 ? -13.971 -19.779 -8.699 1.00 16.32 90 ALA A C 1
ATOM 717 O O . ALA A 1 91 ? -14.238 -20.487 -7.718 1.00 18.40 90 ALA A O 1
ATOM 719 N N . HIS A 1 92 ? -14.814 -18.865 -9.169 1.00 15.05 91 HIS A N 1
ATOM 720 C CA . HIS A 1 92 ? -16.092 -18.560 -8.545 1.00 14.65 91 HIS A CA 1
ATOM 721 C C . HIS A 1 92 ? -17.272 -19.220 -9.240 1.00 15.26 91 HIS A C 1
ATOM 722 O O . HIS A 1 92 ? -18.406 -19.062 -8.785 1.00 16.21 91 HIS A O 1
ATOM 729 N N . VAL A 1 93 ? -17.039 -19.953 -10.324 1.00 15.74 92 VAL A N 1
ATOM 730 C CA . VAL A 1 93 ? -18.108 -20.643 -11.037 1.00 17.95 92 VAL A CA 1
ATOM 731 C C . VAL A 1 93 ? -18.316 -21.989 -10.356 1.00 18.17 92 VAL A C 1
ATOM 732 O O . VAL A 1 93 ? -17.391 -22.805 -10.291 1.00 19.68 92 VAL A O 1
ATOM 736 N N . ALA A 1 94 ? -19.512 -22.202 -9.822 1.00 18.03 93 ALA A N 1
ATOM 737 C CA . ALA A 1 94 ? -19.803 -23.468 -9.164 1.00 21.14 93 ALA A CA 1
ATOM 738 C C . ALA A 1 94 ? -19.749 -24.601 -10.186 1.00 21.86 93 ALA A C 1
ATOM 739 O O . ALA A 1 94 ? -20.236 -24.449 -11.312 1.00 20.96 93 ALA A O 1
ATOM 741 N N . PRO A 1 95 ? -19.175 -25.751 -9.830 1.00 26.70 94 PRO A N 1
ATOM 742 C CA . PRO A 1 95 ? -19.139 -26.875 -10.774 1.00 26.97 94 PRO A CA 1
ATOM 743 C C . PRO A 1 95 ? -20.551 -27.241 -11.207 1.00 25.05 94 PRO A C 1
ATOM 744 O O . PRO A 1 95 ? -21.500 -27.160 -10.427 1.00 25.96 94 PRO A O 1
ATOM 748 N N . GLY A 1 96 ? -20.694 -27.573 -12.486 1.00 28.43 95 GLY A N 1
ATOM 749 C CA . GLY A 1 96 ? -21.988 -27.858 -13.055 1.00 28.32 95 GLY A CA 1
ATOM 750 C C . GLY A 1 96 ? -22.751 -26.652 -13.568 1.00 27.21 95 GLY A C 1
ATOM 751 O O . GLY A 1 96 ? -23.698 -26.826 -14.343 1.00 29.25 95 GLY A O 1
ATOM 752 N N . THR A 1 97 ? -22.386 -25.436 -13.151 1.00 21.15 96 THR A N 1
ATOM 753 C CA . THR A 1 97 ? -22.996 -24.252 -13.737 1.00 19.98 96 THR A CA 1
ATOM 754 C C . THR A 1 97 ? -22.742 -24.282 -15.238 1.00 19.64 96 THR A C 1
ATOM 755 O O . THR A 1 97 ? -21.592 -24.455 -15.661 1.00 22.81 96 THR A O 1
ATOM 759 N N . PRO A 1 98 ? -23.770 -24.159 -16.070 1.00 20.11 97 PRO A N 1
ATOM 760 C CA . PRO A 1 98 ? -23.526 -24.123 -17.515 1.00 22.78 97 PRO A CA 1
ATOM 761 C C . PRO A 1 98 ? -22.696 -22.901 -17.883 1.00 19.28 97 PRO A C 1
ATOM 762 O O . PRO A 1 98 ? -22.936 -21.792 -17.394 1.00 19.33 97 PRO A O 1
ATOM 766 N N . VAL A 1 99 ? -21.700 -23.116 -18.740 1.00 18.58 98 VAL A N 1
ATOM 767 C CA . VAL A 1 99 ? -20.818 -22.038 -19.180 1.00 17.50 98 VAL A CA 1
ATOM 768 C C . VAL A 1 99 ? -20.654 -22.095 -20.690 1.00 18.18 98 VAL A C 1
ATOM 769 O O . VAL A 1 99 ? -20.734 -23.162 -21.313 1.00 17.70 98 VAL A O 1
ATOM 773 N N . MET A 1 100 ? -20.407 -20.933 -21.274 1.00 15.17 99 MET A N 1
ATOM 774 C CA . MET A 1 100 ? -20.122 -20.833 -22.688 1.00 15.20 99 MET A CA 1
ATOM 775 C C . MET A 1 100 ? -18.674 -21.223 -22.945 1.00 16.89 99 MET A C 1
ATOM 776 O O . MET A 1 100 ? -17.814 -21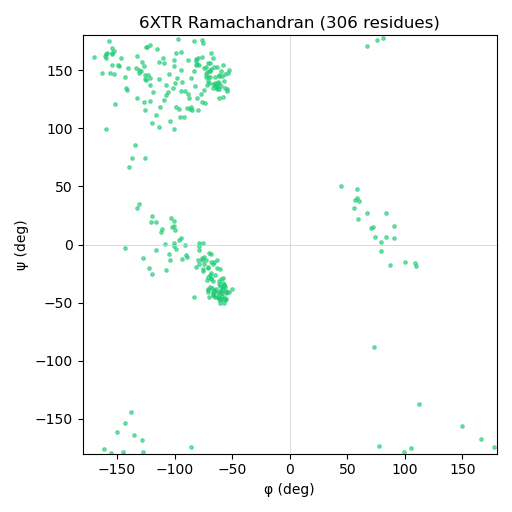.117 -22.060 1.00 17.46 99 MET A O 1
ATOM 781 N N . ASP A 1 101 ? -18.404 -21.689 -24.166 1.00 18.92 100 ASP A N 1
ATOM 782 C CA . ASP A 1 101 ? -17.041 -22.033 -24.566 1.00 20.50 100 ASP A CA 1
ATOM 783 C C . ASP A 1 101 ? -16.181 -20.808 -24.856 1.00 18.85 100 ASP A C 1
ATOM 784 O O . ASP A 1 101 ? -15.005 -20.971 -25.194 1.00 22.95 100 ASP A O 1
ATOM 789 N N . ALA A 1 102 ? -16.731 -19.607 -24.699 1.00 19.17 101 ALA A N 1
ATOM 790 C CA . ALA A 1 102 ? -16.048 -18.387 -25.120 1.00 19.53 101 ALA A CA 1
ATOM 791 C C . ALA A 1 102 ? -14.70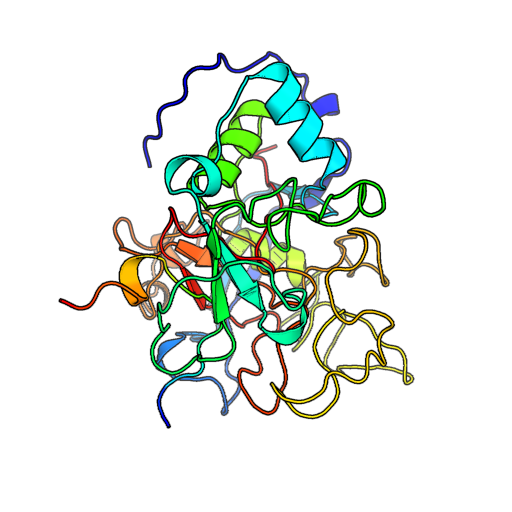3 -18.229 -24.426 1.00 22.37 101 ALA A C 1
ATOM 792 O O . ALA A 1 102 ? -14.538 -18.578 -23.254 1.00 20.52 101 ALA A O 1
ATOM 794 N N . VAL A 1 103 ? -13.749 -17.665 -25.161 1.00 23.33 102 VAL A N 1
ATOM 795 C CA . VAL A 1 103 ? -12.397 -17.408 -24.676 1.00 23.22 102 VAL A CA 1
ATOM 796 C C . VAL A 1 103 ? -12.131 -15.916 -24.793 1.00 22.18 102 VAL A C 1
ATOM 797 O O . VAL A 1 103 ? -12.230 -15.348 -25.889 1.00 22.16 102 VAL A O 1
ATOM 801 N N . VAL A 1 104 ? -11.776 -15.282 -23.679 1.00 18.56 103 VAL A N 1
ATOM 802 C CA . VAL A 1 104 ? -11.187 -13.946 -23.737 1.00 18.27 103 VAL A CA 1
ATOM 803 C C . VAL A 1 104 ? -9.723 -14.161 -24.105 1.00 17.45 103 VAL A C 1
ATOM 804 O O . VAL A 1 104 ? -8.992 -14.796 -23.333 1.00 17.45 103 VAL A O 1
ATOM 808 N N . PRO A 1 105 ? -9.248 -13.689 -25.258 1.00 19.65 104 PRO A N 1
ATOM 809 C CA . PRO A 1 105 ? -7.846 -13.956 -25.614 1.00 20.65 104 PRO A CA 1
ATOM 810 C C . PRO A 1 105 ? -6.911 -13.456 -24.522 1.00 17.94 104 PRO A C 1
ATOM 811 O O . PRO A 1 105 ? -7.082 -12.359 -23.987 1.00 18.40 104 PRO A O 1
ATOM 815 N N . GLU A 1 106 ? -5.944 -14.293 -24.161 1.00 18.40 105 GLU A N 1
ATOM 816 C CA . GLU A 1 106 ? -4.908 -13.955 -23.191 1.00 21.26 105 GLU A CA 1
ATOM 817 C C . GLU A 1 106 ? -5.393 -14.067 -21.750 1.00 19.34 105 GLU A C 1
ATOM 818 O O . GLU A 1 106 ? -4.587 -13.868 -20.838 1.00 21.15 105 GLU A O 1
ATOM 824 N N . ALA A 1 107 ? -6.675 -14.326 -21.498 1.00 17.60 106 ALA A N 1
ATOM 825 C CA . ALA A 1 107 ? -7.218 -14.253 -20.141 1.00 14.50 106 ALA A CA 1
ATOM 826 C C . ALA A 1 107 ? -8.189 -15.400 -19.927 1.00 15.88 106 ALA A C 1
ATOM 827 O O . ALA A 1 107 ? -9.390 -15.200 -19.765 1.00 15.64 106 ALA A O 1
ATOM 829 N N . PRO A 1 108 ? -7.681 -16.636 -19.927 1.00 17.18 107 PRO A N 1
ATOM 830 C CA . PRO A 1 108 ? -8.563 -17.806 -19.807 1.00 17.80 107 PRO A CA 1
ATOM 831 C C . PRO A 1 108 ? -9.234 -17.939 -18.450 1.00 16.16 107 PRO A C 1
ATOM 832 O O . PRO A 1 108 ? -10.106 -18.807 -18.296 1.00 17.46 107 PRO A O 1
ATOM 836 N N . TRP A 1 109 ? -8.861 -17.124 -17.464 1.00 14.59 108 TRP A N 1
ATOM 837 C CA . TRP A 1 109 ? -9.516 -17.138 -16.164 1.00 14.12 108 TRP A CA 1
ATOM 838 C C . TRP A 1 109 ? -10.902 -16.495 -16.175 1.00 12.77 108 TRP A C 1
ATOM 839 O O . TRP A 1 109 ? -11.626 -16.607 -15.177 1.00 15.54 108 TRP A O 1
ATOM 850 N N . TRP A 1 110 ? -11.285 -15.805 -17.252 1.00 12.43 109 TRP A N 1
ATOM 851 C CA . TRP A 1 110 ? -12.624 -15.248 -17.377 1.00 13.48 109 TRP A CA 1
ATOM 852 C C . TRP A 1 110 ? -13.543 -16.251 -18.056 1.00 14.64 109 TRP A C 1
ATOM 853 O O . TRP A 1 110 ? -13.196 -16.819 -19.096 1.00 17.84 109 TRP A O 1
ATOM 864 N N . VAL A 1 111 ? -14.715 -16.461 -17.471 1.00 13.24 110 VAL A N 1
ATOM 865 C CA . VAL A 1 111 ? -15.696 -17.396 -18.000 1.00 14.63 110 VAL A CA 1
ATOM 866 C C . VAL A 1 111 ? -16.955 -16.606 -18.330 1.00 14.64 110 VAL A C 1
ATOM 867 O O . VAL A 1 111 ? -17.432 -15.811 -17.513 1.00 13.25 110 VAL A O 1
ATOM 871 N N . ALA A 1 112 ? -17.485 -16.814 -19.532 1.00 13.28 111 ALA A N 1
ATOM 872 C CA . ALA A 1 112 ? -18.763 -16.233 -19.918 1.00 15.67 111 ALA A CA 1
ATOM 873 C C . ALA A 1 112 ? -19.855 -17.168 -19.413 1.00 14.12 111 ALA A C 1
ATOM 874 O O . ALA A 1 112 ? -19.908 -18.341 -19.818 1.00 15.42 111 ALA A O 1
ATOM 876 N N . VAL A 1 113 ? -20.676 -16.678 -18.490 1.00 13.65 112 VAL A N 1
ATOM 877 C CA . VAL A 1 113 ? -21.636 -17.511 -17.774 1.00 14.69 112 VAL A CA 1
ATOM 878 C C . VAL A 1 113 ? -23.053 -17.054 -18.105 1.00 16.69 112 VAL A C 1
ATOM 879 O O . VAL A 1 113 ? -23.468 -15.950 -17.699 1.00 15.40 112 VAL A O 1
ATOM 883 N N . PRO A 1 114 ? -23.827 -17.865 -18.826 1.00 15.82 113 PRO A N 1
ATOM 884 C CA . PRO A 1 114 ? -25.239 -17.538 -19.040 1.00 15.54 113 PRO A CA 1
ATOM 885 C C . PRO A 1 114 ? -25.941 -17.308 -17.711 1.00 15.17 113 PRO A C 1
ATOM 886 O O . PRO A 1 114 ? -25.744 -18.047 -16.749 1.00 15.83 113 PRO A O 1
ATOM 890 N N . GLY A 1 115 ? -26.722 -16.233 -17.642 1.00 16.29 114 GLY A N 1
ATOM 891 C CA . GLY A 1 115 ? -27.482 -15.940 -16.448 1.00 17.60 114 GLY A CA 1
ATOM 892 C C . GLY A 1 115 ? -26.717 -15.301 -15.303 1.00 16.88 114 GLY A C 1
ATOM 893 O O . GLY A 1 115 ? -27.305 -15.076 -14.238 1.00 18.28 114 GLY A O 1
ATOM 894 N N . ALA A 1 116 ? -25.427 -15.007 -15.461 1.00 16.34 115 ALA A N 1
ATOM 895 C CA . ALA A 1 116 ? -24.730 -14.205 -14.468 1.00 16.75 115 ALA A CA 1
ATOM 896 C C . ALA A 1 116 ? -25.126 -12.745 -14.668 1.00 13.27 115 ALA A C 1
ATOM 897 O O . ALA A 1 116 ? -25.071 -12.243 -15.788 1.00 14.96 115 ALA A O 1
ATOM 899 N N . TYR A 1 117 ? -25.543 -12.080 -13.594 1.00 13.24 116 TYR A N 1
ATOM 900 C CA . TYR A 1 117 ? -25.891 -10.665 -13.655 1.00 13.14 116 TYR A CA 1
ATOM 901 C C . TYR A 1 117 ? -25.854 -10.126 -12.234 1.00 12.68 116 TYR A C 1
ATOM 902 O O 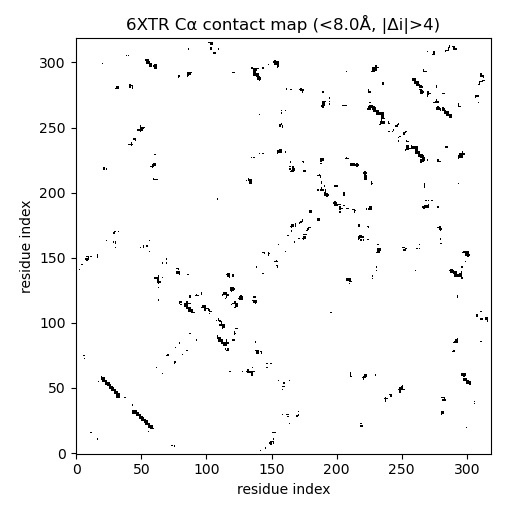. TYR A 1 117 ? -25.483 -10.833 -11.298 1.00 13.95 116 TYR A O 1
ATOM 911 N N . TRP A 1 118 ? -26.232 -8.854 -12.070 1.00 13.54 117 TRP A N 1
ATOM 912 C CA . TRP A 1 118 ? -25.963 -8.197 -10.795 1.00 14.69 117 TRP A CA 1
ATOM 913 C C . TRP A 1 118 ? -26.580 -8.940 -9.619 1.00 14.51 117 TRP A C 1
ATOM 914 O O . TRP A 1 118 ? -25.998 -8.968 -8.531 1.00 14.32 117 TRP A O 1
ATOM 925 N N . LYS A 1 119 ? -27.761 -9.546 -9.806 1.00 15.84 118 LYS A N 1
ATOM 926 C CA . LYS A 1 119 ? -28.446 -10.214 -8.708 1.00 18.39 118 LYS A CA 1
ATOM 927 C C . LYS A 1 119 ? -28.041 -11.673 -8.560 1.00 16.42 118 LYS A C 1
ATOM 928 O O . LYS A 1 119 ? -28.397 -12.297 -7.555 1.00 19.45 118 LYS A O 1
ATOM 934 N N . ALA A 1 120 ? -27.315 -12.218 -9.532 1.00 15.98 119 ALA A N 1
ATOM 935 C CA . ALA A 1 120 ? -26.826 -13.597 -9.502 1.00 15.35 119 ALA A CA 1
ATOM 936 C C . ALA A 1 120 ? -25.385 -13.570 -9.989 1.00 15.16 119 ALA A C 1
ATOM 937 O O . ALA A 1 120 ? -25.089 -13.967 -11.118 1.00 15.25 119 ALA A O 1
ATOM 939 N N . PRO A 1 121 ? -24.455 -13.102 -9.156 1.00 14.24 120 PRO A N 1
ATOM 940 C CA . PRO A 1 121 ? -23.137 -12.698 -9.694 1.00 14.13 120 PRO A CA 1
ATOM 941 C C . PRO A 1 121 ? -22.242 -13.842 -10.113 1.00 13.83 120 PRO A C 1
ATOM 942 O O . PRO A 1 121 ? -21.215 -13.605 -10.770 1.00 14.05 120 PRO A O 1
ATOM 946 N N . GLU A 1 122 ? -22.564 -15.073 -9.736 1.00 15.25 121 GLU A N 1
ATOM 947 C CA . GLU A 1 122 ? -21.818 -16.230 -10.205 1.00 15.78 121 GLU A CA 1
ATOM 948 C C . GLU A 1 122 ? -22.653 -17.090 -11.134 1.00 16.19 121 GLU A C 1
ATOM 949 O O . GLU A 1 122 ? -22.237 -18.206 -11.468 1.00 19.00 121 GLU A O 1
ATOM 955 N N . GLY A 1 123 ? -23.808 -16.607 -11.563 1.00 16.76 122 GLY A N 1
ATOM 956 C CA . GLY A 1 123 ? -24.648 -17.337 -12.473 1.00 19.79 122 GLY A CA 1
ATOM 957 C C . GLY A 1 123 ? -25.849 -17.933 -11.772 1.00 20.60 122 GLY A C 1
ATOM 958 O O . GLY A 1 123 ? -26.081 -17.710 -10.576 1.00 18.74 122 GLY A O 1
ATOM 959 N N . PRO A 1 124 ? -26.627 -18.719 -12.513 1.00 21.46 123 PRO A N 1
ATOM 960 C CA . PRO A 1 124 ? -27.833 -19.325 -11.939 1.00 27.26 123 PRO A CA 1
ATOM 961 C C . PRO A 1 124 ? -27.496 -20.099 -10.673 1.00 24.73 123 PRO A C 1
ATOM 962 O O . PRO A 1 124 ? -26.529 -20.861 -10.627 1.00 27.19 123 PRO A O 1
ATOM 966 N N . GLY A 1 125 ? -28.280 -19.866 -9.626 1.00 27.06 124 GLY A N 1
ATOM 967 C CA . GLY A 1 125 ? -28.050 -20.482 -8.341 1.00 28.64 124 GLY A CA 1
ATOM 968 C C . GLY A 1 125 ? -27.361 -19.593 -7.328 1.00 29.76 124 GLY A C 1
ATOM 969 O O . GLY A 1 125 ? -27.363 -19.926 -6.135 1.00 29.60 124 GLY A O 1
ATOM 970 N N . SER A 1 126 ? -26.761 -18.485 -7.762 1.00 22.53 125 SER A N 1
ATOM 971 C CA . SER A 1 126 ? -26.141 -17.538 -6.851 1.00 21.99 125 SER A CA 1
ATOM 972 C C . SER A 1 126 ? -27.099 -16.379 -6.608 1.00 20.77 125 SER A C 1
ATOM 973 O O . SER A 1 126 ? -28.073 -16.181 -7.340 1.00 20.38 125 SER A O 1
ATOM 976 N N . SER A 1 127 ? -26.812 -15.611 -5.564 1.00 19.91 126 SER A N 1
ATOM 977 C CA . SER A 1 127 ? -27.652 -14.471 -5.216 1.00 20.89 126 SER A CA 1
ATOM 978 C C . SER A 1 127 ? -26.803 -13.466 -4.444 1.00 24.45 126 SER A C 1
ATOM 979 O O . SER A 1 127 ? -25.612 -13.682 -4.206 1.00 23.60 126 SER A O 1
ATOM 982 N N . ILE A 1 128 ? -27.433 -12.366 -4.038 1.00 19.20 127 ILE A N 1
ATOM 983 C CA . ILE A 1 128 ? -26.770 -11.306 -3.290 1.00 19.53 127 ILE A CA 1
ATOM 984 C C . ILE A 1 128 ? -27.349 -11.156 -1.883 1.00 18.47 127 ILE A C 1
ATOM 985 O O . ILE A 1 128 ? -27.152 -10.134 -1.222 1.00 20.25 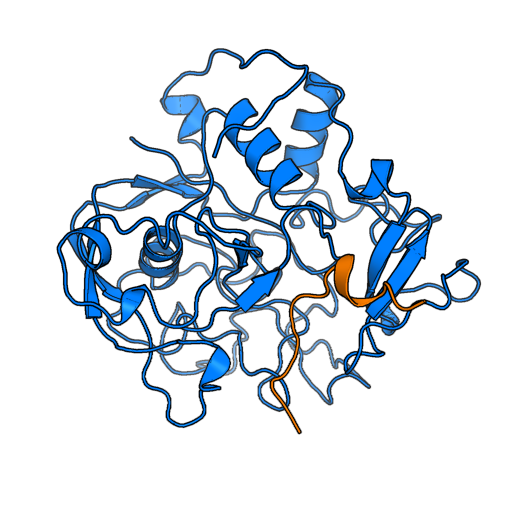127 ILE A O 1
ATOM 990 N N . THR A 1 129 ? -28.037 -12.193 -1.406 1.00 21.78 128 THR A N 1
ATOM 991 C CA . THR A 1 129 ? -28.706 -12.117 -0.113 1.00 22.99 128 THR A CA 1
ATOM 992 C C . THR A 1 129 ? -27.726 -11.792 1.013 1.00 19.78 128 THR A C 1
ATOM 993 O O . THR A 1 129 ? -28.079 -11.068 1.950 1.00 23.74 128 THR A O 1
ATOM 997 N N . ASP A 1 130 ? -26.481 -12.261 0.914 1.00 20.81 129 ASP A N 1
ATOM 998 C CA . ASP A 1 130 ? -25.453 -11.992 1.910 1.00 23.67 129 ASP A CA 1
ATOM 999 C C . ASP A 1 130 ? -24.498 -10.876 1.498 1.00 21.10 129 ASP A C 1
ATOM 1000 O O . ASP A 1 130 ? -23.462 -10.693 2.144 1.00 22.23 129 ASP A O 1
ATOM 1005 N N . ARG A 1 131 ? -24.834 -10.127 0.455 1.00 18.67 130 ARG A N 1
ATOM 1006 C CA . ARG A 1 131 ? -23.962 -9.071 -0.055 1.00 16.68 130 ARG A CA 1
ATOM 1007 C C . ARG A 1 131 ? -24.693 -7.747 -0.269 1.00 17.80 130 ARG A C 1
ATOM 1008 O O . ARG A 1 131 ? -24.360 -7.010 -1.208 1.00 16.23 130 ARG A O 1
ATOM 1016 N N . PRO A 1 132 ? -25.675 -7.381 0.565 1.00 16.20 131 PRO A N 1
ATOM 1017 C CA . PRO A 1 132 ? -26.387 -6.117 0.305 1.00 16.97 131 PRO A CA 1
ATOM 1018 C C . PRO A 1 132 ? -25.483 -4.896 0.258 1.00 14.13 131 PRO A C 1
ATOM 1019 O O . PRO A 1 132 ? -25.759 -3.965 -0.511 1.00 16.14 131 PRO A O 1
ATOM 1023 N N . ASN A 1 133 ? -24.427 -4.861 1.066 1.00 15.11 132 ASN A N 1
ATOM 1024 C CA . ASN A 1 133 ? -23.547 -3.704 1.112 1.00 14.55 132 ASN A CA 1
ATOM 1025 C C . ASN A 1 133 ? -22.242 -3.924 0.342 1.00 14.26 132 ASN A C 1
ATOM 1026 O O . ASN A 1 133 ? -21.302 -3.139 0.506 1.00 14.87 132 ASN A O 1
ATOM 1031 N N . HIS A 1 134 ? -22.181 -4.952 -0.493 1.00 13.24 133 HIS A N 1
ATOM 1032 C CA . HIS A 1 134 ? -21.080 -5.094 -1.424 1.00 13.11 133 HIS A CA 1
ATOM 1033 C C . HIS A 1 134 ? -21.327 -4.212 -2.637 1.00 12.59 133 HIS A C 1
ATOM 1034 O O . HIS A 1 134 ? -22.471 -3.848 -2.932 1.00 12.61 133 HIS A O 1
ATOM 1041 N N . PRO A 1 135 ? -20.276 -3.859 -3.371 1.00 11.73 134 PRO A N 1
ATOM 1042 C CA . PRO A 1 135 ? -20.478 -3.098 -4.605 1.00 11.77 134 PRO A CA 1
ATOM 1043 C C . PRO A 1 135 ? -21.301 -3.916 -5.581 1.00 11.71 134 PRO A C 1
ATOM 1044 O O . PRO A 1 135 ? -21.089 -5.120 -5.733 1.00 12.17 134 PRO A O 1
ATOM 1048 N N . VAL A 1 136 ? -22.231 -3.260 -6.273 1.00 11.05 135 VAL A N 1
ATOM 1049 C CA . VAL A 1 136 ? -22.921 -3.932 -7.354 1.00 11.50 135 VAL A CA 1
ATOM 1050 C C . VAL A 1 136 ? -21.925 -4.208 -8.472 1.00 11.01 135 VAL A C 1
ATOM 1051 O O . VAL A 1 136 ? -21.067 -3.362 -8.783 1.00 11.58 135 VAL A O 1
ATOM 1055 N N . VAL A 1 137 ? -22.016 -5.404 -9.064 1.00 11.10 136 VAL A N 1
ATOM 1056 C CA . VAL A 1 137 ? -21.167 -5.785 -10.178 1.00 11.42 136 VAL A CA 1
ATOM 1057 C C . VAL A 1 137 ? -22.036 -6.281 -11.323 1.00 11.54 136 VAL A C 1
ATOM 1058 O O . VAL A 1 137 ? -23.263 -6.273 -11.253 1.00 12.59 136 VAL A O 1
ATOM 1062 N N . HIS A 1 138 ? -21.380 -6.691 -12.407 1.00 11.63 137 HIS A N 1
ATOM 1063 C CA . HIS A 1 138 ? -22.082 -7.004 -13.650 1.00 10.77 137 HIS A CA 1
ATOM 1064 C C . HIS A 1 138 ? -22.917 -5.839 -14.141 1.00 12.44 137 HIS A C 1
ATOM 1065 O O . HIS A 1 138 ? -23.949 -6.032 -14.798 1.00 13.87 137 HIS A O 1
ATOM 1072 N N . VAL A 1 139 ? -22.462 -4.627 -13.853 1.00 11.10 138 VAL A N 1
ATOM 1073 C CA . VAL A 1 139 ? -23.075 -3.417 -14.371 1.00 12.24 138 VAL A CA 1
ATOM 1074 C C . VAL A 1 139 ? -22.139 -2.849 -15.419 1.00 10.84 138 VAL A C 1
ATOM 1075 O O . VAL A 1 139 ? -20.928 -2.690 -15.184 1.00 11.26 138 VAL A O 1
ATOM 1079 N N . SER A 1 140 ? -22.693 -2.573 -16.581 1.00 11.39 139 SER A N 1
ATOM 1080 C CA . SER A 1 140 ? -21.937 -1.984 -17.659 1.00 10.92 139 SER A CA 1
ATOM 1081 C C . SER A 1 140 ? -21.870 -0.467 -17.478 1.00 10.36 139 SER A C 1
ATOM 1082 O O . SER A 1 140 ? -22.465 0.109 -16.565 1.00 11.17 139 SER A O 1
ATOM 1085 N N . TRP A 1 141 ? -21.117 0.177 -18.358 1.00 11.25 140 TRP A N 1
ATOM 1086 C CA . TRP A 1 141 ? -21.050 1.629 -18.329 1.00 10.79 140 TRP A CA 1
ATOM 1087 C C . TRP A 1 141 ? -22.422 2.228 -18.564 1.00 11.29 140 TRP A C 1
ATOM 1088 O O . TRP A 1 141 ? -22.800 3.201 -17.907 1.00 12.07 140 TRP A O 1
ATOM 1099 N N . ASN A 1 142 ? -23.196 1.642 -19.488 1.00 12.15 141 ASN A N 1
ATOM 1100 C CA . ASN A 1 142 ? -24.568 2.101 -19.716 1.00 12.00 141 ASN A CA 1
ATOM 1101 C C . ASN A 1 142 ? -25.401 1.992 -18.455 1.00 12.11 141 ASN A C 1
ATOM 1102 O O . ASN A 1 142 ? -26.139 2.922 -18.111 1.00 12.98 141 ASN A O 1
ATOM 1107 N N . ASP A 1 143 ? -25.328 0.845 -17.767 1.00 11.89 142 ASP A N 1
ATOM 1108 C CA . ASP A 1 143 ? -26.096 0.668 -16.535 1.00 12.05 142 ASP A CA 1
ATOM 1109 C C . ASP A 1 143 ? -25.691 1.705 -15.502 1.00 11.08 142 ASP A C 1
ATOM 1110 O O . ASP A 1 143 ? -26.540 2.236 -14.774 1.00 13.05 142 ASP A O 1
ATOM 1115 N N . ALA A 1 144 ? -24.377 1.959 -15.387 1.00 11.65 143 ALA A N 1
ATOM 1116 C CA . ALA A 1 144 ? -23.874 2.921 -14.414 1.00 11.98 143 ALA A CA 1
ATOM 1117 C C . ALA A 1 144 ? -24.408 4.314 -14.698 1.00 11.42 143 ALA A C 1
ATOM 1118 O O . ALA A 1 144 ? -24.835 5.025 -13.789 1.00 12.53 143 ALA A O 1
ATOM 1120 N N . VAL A 1 145 ? -24.373 4.723 -15.955 1.00 11.48 144 VAL A N 1
ATOM 1121 C CA . VAL A 1 145 ? -24.892 6.041 -16.318 1.00 12.57 144 VAL A CA 1
ATOM 1122 C C . VAL A 1 145 ? -26.396 6.123 -16.053 1.00 13.64 144 VAL A C 1
ATOM 1123 O O . VAL A 1 145 ? -26.906 7.158 -15.599 1.00 13.07 144 VAL A O 1
ATOM 1127 N N . ALA A 1 146 ? -27.127 5.039 -16.326 1.00 12.45 145 ALA A N 1
ATOM 1128 C CA . ALA A 1 146 ? -28.556 5.014 -16.031 1.00 12.57 145 ALA A CA 1
ATOM 1129 C C . ALA A 1 146 ? -28.827 5.203 -14.536 1.00 12.72 145 ALA A C 1
ATOM 1130 O O . ALA A 1 146 ? -29.641 6.051 -14.141 1.00 13.44 145 ALA A O 1
ATOM 1132 N N . TYR A 1 147 ? -28.146 4.428 -13.683 1.00 11.89 146 TYR A N 1
ATOM 1133 C CA . TYR A 1 147 ? -28.283 4.600 -12.243 1.00 12.02 146 TYR A CA 1
ATOM 1134 C C . TYR A 1 147 ? -27.934 6.027 -11.834 1.00 13.06 146 TYR A C 1
ATOM 1135 O O . TYR A 1 147 ? -28.684 6.678 -11.090 1.00 13.07 146 TYR A O 1
ATOM 1144 N N . ALA A 1 148 ? -26.780 6.519 -12.295 1.00 12.19 147 ALA A N 1
ATOM 1145 C CA . ALA A 1 148 ? -26.324 7.8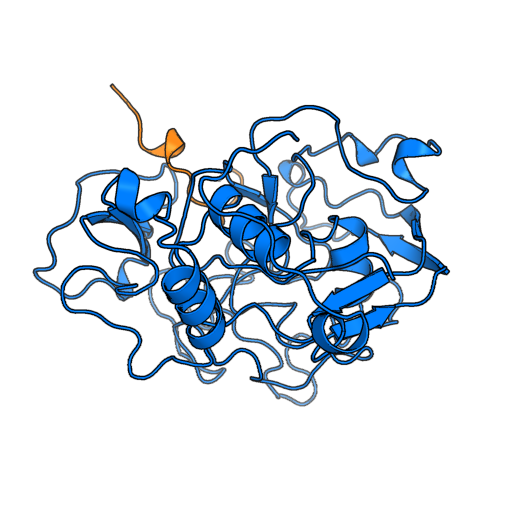33 -11.865 1.00 12.75 147 ALA A CA 1
ATOM 1146 C C . ALA A 1 148 ? -27.346 8.898 -12.231 1.00 13.48 147 ALA A C 1
ATOM 1147 O O . ALA A 1 148 ? -27.674 9.771 -11.413 1.00 13.95 147 ALA A O 1
ATOM 1149 N N . THR A 1 149 ? -27.870 8.833 -13.454 1.00 13.19 148 THR A N 1
ATOM 1150 C CA . THR A 1 149 ? -28.865 9.808 -13.902 1.00 13.34 148 THR A CA 1
ATOM 1151 C C . THR A 1 149 ? -30.129 9.726 -13.054 1.00 13.72 148 THR A C 1
ATOM 1152 O O . THR A 1 149 ? -30.664 10.754 -12.611 1.00 14.75 148 THR A O 1
ATOM 1156 N N . TRP A 1 150 ? -30.613 8.512 -12.796 1.00 14.26 149 TRP A N 1
ATOM 1157 C CA . TRP A 1 150 ? -31.774 8.362 -11.924 1.00 13.58 149 TRP A CA 1
ATOM 1158 C C . TRP A 1 150 ? -31.515 8.951 -10.542 1.00 15.08 149 TRP A C 1
ATOM 1159 O O . TRP A 1 150 ? -32.415 9.546 -9.932 1.00 14.58 149 TRP A O 1
ATOM 1170 N N . ALA A 1 151 ? -30.284 8.816 -10.032 1.00 12.70 150 ALA A N 1
ATOM 1171 C CA . ALA A 1 151 ? -29.912 9.291 -8.705 1.00 15.23 150 ALA A CA 1
ATOM 1172 C C . ALA A 1 151 ? -29.655 10.791 -8.657 1.00 12.91 150 ALA A C 1
ATOM 1173 O O . ALA A 1 151 ? -29.390 11.323 -7.572 1.00 15.70 150 ALA A O 1
ATOM 1175 N N . GLY A 1 152 ? -29.702 11.481 -9.793 1.00 13.91 151 GLY A N 1
ATOM 1176 C CA . GLY A 1 152 ? -29.423 12.905 -9.828 1.00 15.91 151 GLY A CA 1
ATOM 1177 C C . GLY A 1 152 ? -27.952 13.225 -9.911 1.00 14.19 151 GLY A C 1
ATOM 1178 O O . GLY A 1 152 ? -27.535 14.315 -9.491 1.00 15.84 151 GLY A O 1
ATOM 1179 N N . LYS A 1 153 ? -27.166 12.314 -10.478 1.00 13.27 152 LYS A N 1
ATOM 1180 C CA . LYS A 1 153 ? -25.705 12.329 -10.411 1.00 13.12 152 LYS A CA 1
ATOM 1181 C C . LYS A 1 153 ? -25.169 12.022 -11.805 1.00 12.46 152 LYS A C 1
ATOM 1182 O O . LYS A 1 153 ? -25.888 12.054 -12.807 1.00 14.31 152 LYS A O 1
ATOM 1188 N N . ARG A 1 154 ? -23.887 11.675 -11.868 1.00 12.19 153 ARG A N 1
ATOM 1189 C CA . ARG A 1 154 ? -23.191 11.349 -13.111 1.00 11.43 153 ARG A CA 1
ATOM 1190 C C . ARG A 1 154 ? -21.988 10.475 -12.747 1.00 11.55 153 ARG A C 1
ATOM 1191 O O . ARG A 1 154 ? -21.701 10.257 -11.571 1.00 13.86 153 ARG A O 1
ATOM 1199 N N . LEU A 1 155 ? -21.277 9.990 -13.750 1.00 11.42 154 LEU A N 1
ATOM 1200 C CA . LEU A 1 155 ? -20.005 9.353 -13.457 1.00 10.88 154 LEU A CA 1
ATOM 1201 C C . LEU A 1 155 ? -18.913 10.408 -13.314 1.00 10.53 154 LEU A C 1
ATOM 1202 O O . LEU A 1 155 ? -18.962 11.471 -13.954 1.00 11.49 154 LEU A O 1
ATOM 1207 N N . PRO A 1 156 ? -17.912 10.139 -12.495 1.00 10.15 155 PRO A N 1
ATOM 1208 C CA . PRO A 1 156 ? -16.768 11.046 -12.423 1.00 11.08 155 PRO A CA 1
ATOM 1209 C C . PRO A 1 156 ? -15.971 10.988 -13.711 1.00 10.11 155 PRO A C 1
ATOM 1210 O O . PRO A 1 156 ? -15.878 9.940 -14.359 1.00 10.06 155 PRO A O 1
ATOM 1214 N N . THR A 1 157 ? -15.353 12.108 -14.070 1.00 9.74 156 THR A N 1
ATOM 1215 C CA . THR A 1 157 ? -14.305 12.031 -15.066 1.00 10.39 156 THR A CA 1
ATOM 1216 C C . THR A 1 157 ? -13.110 11.284 -14.469 1.00 9.45 156 THR A C 1
ATOM 1217 O O . THR A 1 157 ? -12.992 11.111 -13.250 1.00 9.55 156 THR A O 1
ATOM 1221 N N . GLU A 1 158 ? -12.196 10.847 -15.334 1.00 9.70 157 GLU A N 1
ATOM 1222 C CA . GLU A 1 158 ? -11.013 10.179 -14.815 1.00 9.85 157 GLU A CA 1
ATOM 1223 C C . GLU A 1 158 ? -10.244 11.110 -13.882 1.00 9.05 157 GLU A C 1
ATOM 1224 O O . GLU A 1 158 ? -9.721 10.677 -12.856 1.00 9.97 157 GLU A O 1
ATOM 1230 N N . ALA A 1 159 ? -10.153 12.386 -14.238 1.00 9.37 158 ALA A N 1
ATOM 1231 C CA . ALA A 1 159 ? -9.410 13.316 -13.399 1.00 9.68 158 ALA A CA 1
ATOM 1232 C C . ALA A 1 159 ? -10.085 13.536 -12.049 1.00 10.36 158 ALA A C 1
ATOM 1233 O O . ALA A 1 159 ? -9.408 13.606 -11.007 1.00 10.44 158 ALA A O 1
ATOM 1235 N N . GLU A 1 160 ? -11.408 13.655 -12.045 1.00 9.36 159 GLU A N 1
ATOM 1236 C CA . GLU A 1 160 ? -12.133 13.756 -10.783 1.00 9.36 159 GLU A CA 1
ATOM 1237 C C . GLU A 1 160 ? -11.919 12.510 -9.939 1.00 9.39 159 GLU A C 1
ATOM 1238 O O . GLU A 1 160 ? -11.682 12.601 -8.721 1.00 10.10 159 GLU A O 1
ATOM 1244 N N . TRP A 1 161 ? -12.046 11.331 -10.557 1.00 9.51 160 TRP A N 1
ATOM 1245 C CA . TRP A 1 161 ? -11.848 10.090 -9.835 1.00 9.31 160 TRP A CA 1
ATOM 1246 C C . TRP A 1 161 ? -10.471 10.086 -9.203 1.00 9.67 160 TRP A C 1
ATOM 1247 O O . TRP A 1 161 ? -10.311 9.760 -8.021 1.00 9.70 160 TRP A O 1
ATOM 1258 N N . GLU A 1 162 ? -9.448 10.444 -9.989 1.00 9.55 161 GLU A N 1
ATOM 1259 C CA . GLU A 1 162 ? -8.080 10.331 -9.489 1.00 10.73 161 GLU A CA 1
ATOM 1260 C C . GLU A 1 162 ? -7.787 11.377 -8.414 1.00 9.74 161 GLU A C 1
ATOM 1261 O O . GLU A 1 162 ? -7.112 11.073 -7.419 1.00 11.31 161 GLU A O 1
ATOM 1267 N N . MET A 1 163 ? -8.285 12.600 -8.577 1.00 10.52 162 MET A N 1
ATOM 1268 C CA . MET A 1 163 ? -8.079 13.592 -7.529 1.00 11.24 162 MET A CA 1
ATOM 1269 C C . MET A 1 163 ? -8.696 13.113 -6.229 1.00 10.93 162 MET A C 1
ATOM 1270 O O . MET A 1 163 ? -8.052 13.149 -5.167 1.00 11.88 162 MET A O 1
ATOM 1275 N N . ALA A 1 164 ? -9.924 12.607 -6.303 1.00 10.35 163 ALA A N 1
ATOM 1276 C CA . ALA A 1 164 ? -10.590 12.145 -5.097 1.00 10.42 163 ALA A CA 1
ATOM 1277 C C . ALA A 1 164 ? -9.886 10.925 -4.514 1.00 10.37 163 ALA A C 1
ATOM 1278 O O . ALA A 1 164 ? -9.706 10.826 -3.293 1.00 11.22 163 ALA A O 1
ATOM 1280 N N . ALA A 1 165 ? -9.476 9.984 -5.367 1.00 9.98 164 ALA A N 1
ATOM 1281 C CA . ALA A 1 165 ? -8.867 8.766 -4.880 1.00 9.89 164 ALA A CA 1
ATOM 1282 C C . ALA A 1 165 ? -7.502 9.026 -4.256 1.00 10.16 164 ALA A C 1
ATOM 1283 O O . ALA A 1 165 ? -7.069 8.303 -3.357 1.00 10.95 164 ALA A O 1
ATOM 1285 N N . ARG A 1 166 ? -6.799 10.045 -4.735 1.00 10.29 165 ARG A N 1
ATOM 1286 C CA . ARG A 1 166 ? -5.496 10.373 -4.174 1.00 11.58 165 ARG A CA 1
ATOM 1287 C C . ARG A 1 166 ? -5.618 10.977 -2.787 1.00 12.37 165 ARG A C 1
ATOM 1288 O O . ARG A 1 166 ? -4.635 10.940 -2.039 1.00 13.44 165 ARG A O 1
ATOM 1296 N N . GLY A 1 167 ? -6.783 11.504 -2.423 1.00 12.21 166 GLY A N 1
ATOM 1297 C CA . GLY A 1 167 ? -7.053 11.858 -1.039 1.00 13.22 166 GLY A CA 1
ATOM 1298 C C . GLY A 1 167 ? -6.103 12.882 -0.461 1.00 14.07 166 GLY A C 1
ATOM 1299 O O . GLY A 1 167 ? -5.719 12.772 0.714 1.00 17.04 166 GLY A O 1
ATOM 1300 N N . GLY A 1 168 ? -5.701 13.864 -1.261 1.00 13.14 167 GLY A N 1
ATOM 1301 C CA . GLY A 1 168 ? -4.892 14.958 -0.756 1.00 15.39 167 GLY A CA 1
ATOM 1302 C C . GLY A 1 168 ? -3.403 14.702 -0.670 1.00 14.42 167 GLY A C 1
ATOM 1303 O O . GLY A 1 168 ? -2.675 15.555 -0.132 1.00 15.87 167 GLY A O 1
ATOM 1304 N N . LEU A 1 169 ? -2.916 13.570 -1.166 1.00 14.49 168 LEU A N 1
ATOM 1305 C CA . LEU A 1 169 ? -1.490 13.304 -1.241 1.00 13.90 168 LEU A CA 1
ATOM 1306 C C . LEU A 1 169 ? -0.989 13.630 -2.642 1.00 14.55 168 LEU A C 1
ATOM 1307 O O . LEU A 1 169 ? -1.679 13.370 -3.639 1.00 14.60 168 LEU A O 1
ATOM 1312 N N . ASP A 1 170 ? 0.225 14.177 -2.718 1.00 15.50 169 ASP A N 1
ATOM 1313 C CA . ASP A 1 170 ? 0.844 14.532 -3.987 1.00 16.59 169 ASP A CA 1
ATOM 1314 C C . ASP A 1 170 ? 1.678 13.358 -4.493 1.00 15.27 169 ASP A C 1
ATOM 1315 O O . ASP A 1 170 ? 2.715 13.011 -3.909 1.00 17.23 169 ASP A O 1
ATOM 1320 N N . GLN A 1 171 ? 1.213 12.719 -5.568 1.00 15.68 170 GLN A N 1
ATOM 1321 C CA . GLN A 1 171 ? 2.000 11.738 -6.300 1.00 15.15 170 GLN A CA 1
ATOM 1322 C C . GLN A 1 171 ? 2.449 10.580 -5.407 1.00 16.62 170 GLN A C 1
ATOM 1323 O O . GLN A 1 171 ? 3.569 10.064 -5.516 1.00 18.43 170 GLN A O 1
ATOM 1329 N N . ALA A 1 172 ? 1.553 10.135 -4.537 1.00 15.75 171 ALA A N 1
ATOM 1330 C CA . ALA A 1 172 ? 1.770 8.887 -3.833 1.00 15.58 171 ALA A CA 1
ATOM 1331 C C . ALA A 1 172 ? 1.372 7.707 -4.719 1.00 15.17 171 ALA A C 1
ATOM 1332 O O . ALA A 1 172 ? 0.604 7.843 -5.675 1.00 16.84 171 ALA A O 1
ATOM 1334 N N . ARG A 1 173 ? 1.897 6.531 -4.380 1.00 15.44 172 ARG A N 1
ATOM 1335 C CA . ARG A 1 173 ? 1.632 5.340 -5.175 1.00 15.12 172 ARG A CA 1
ATOM 1336 C C . ARG A 1 173 ? 0.190 4.852 -5.013 1.00 14.36 172 ARG A C 1
ATOM 1337 O O . ARG A 1 173 ? -0.443 4.444 -5.998 1.00 14.45 172 ARG A O 1
ATOM 1345 N N . TYR A 1 174 ? -0.335 4.889 -3.795 1.00 14.40 173 TYR A N 1
ATOM 1346 C CA . TYR A 1 174 ? -1.643 4.374 -3.422 1.00 13.62 173 TYR A CA 1
ATOM 1347 C C . TYR A 1 174 ? -2.439 5.486 -2.772 1.00 13.36 173 TYR A C 1
ATOM 1348 O O . TYR A 1 174 ? -1.896 6.543 -2.435 1.00 14.06 173 TYR A O 1
ATOM 1357 N N . PRO A 1 175 ? -3.736 5.264 -2.550 1.00 13.21 174 PRO A N 1
ATOM 1358 C CA . PRO A 1 175 ? -4.570 6.319 -1.947 1.00 14.04 174 PRO A CA 1
ATOM 1359 C C . PRO A 1 175 ? -4.088 6.794 -0.594 1.00 14.86 174 PRO A C 1
ATOM 1360 O O . PRO A 1 175 ? -4.322 7.957 -0.235 1.00 16.52 174 PRO A O 1
ATOM 1364 N N . TRP A 1 176 ? -3.415 5.927 0.160 1.00 13.76 175 TRP A N 1
ATOM 1365 C CA . TRP A 1 176 ? -3.014 6.207 1.535 1.00 15.75 175 TRP A CA 1
ATOM 1366 C C . TRP A 1 176 ? -1.529 6.522 1.684 1.00 17.42 175 TRP A C 1
ATOM 1367 O O . TRP A 1 176 ? -1.105 6.900 2.783 1.00 20.67 175 TRP A O 1
ATOM 1378 N N . GLY A 1 177 ? -0.725 6.356 0.643 1.00 15.53 176 GLY A N 1
ATOM 1379 C CA . GLY A 1 177 ? 0.707 6.546 0.755 1.00 16.87 176 GLY A CA 1
ATOM 1380 C C . GLY A 1 177 ? 1.442 5.646 -0.218 1.00 15.79 176 GLY A C 1
ATOM 1381 O O . GLY A 1 177 ? 0.892 5.220 -1.235 1.00 16.57 176 GLY A O 1
ATOM 1382 N N . ASN A 1 178 ? 2.706 5.356 0.104 1.00 17.20 177 ASN A N 1
ATOM 1383 C CA . ASN A 1 178 ? 3.586 4.681 -0.835 1.00 18.42 177 ASN A CA 1
ATOM 1384 C C . ASN A 1 178 ? 3.798 3.207 -0.517 1.00 19.66 177 ASN A C 1
ATOM 1385 O O . ASN A 1 178 ? 4.305 2.478 -1.374 1.00 21.67 177 ASN A O 1
ATOM 1390 N N . GLU A 1 179 ? 3.414 2.746 0.666 1.00 17.39 178 GLU A N 1
ATOM 1391 C CA . GLU A 1 179 ? 3.564 1.346 1.042 1.00 19.35 178 GLU A CA 1
ATOM 1392 C C . GLU A 1 179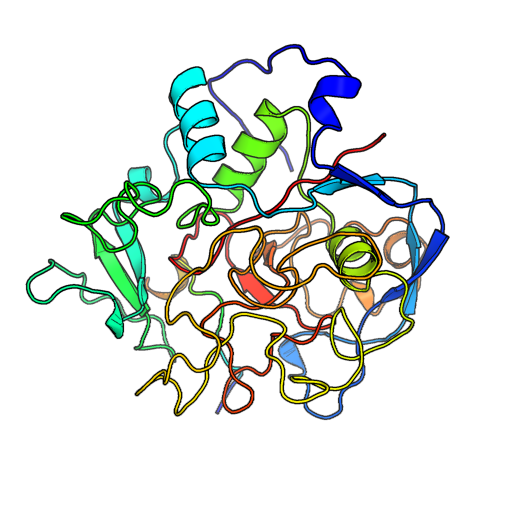 ? 2.237 0.630 0.870 1.00 18.84 178 GLU A C 1
ATOM 1393 O O . GLU A 1 179 ? 1.184 1.172 1.222 1.00 18.45 178 GLU A O 1
ATOM 1399 N N . LEU A 1 180 ? 2.292 -0.594 0.350 1.00 17.19 179 LEU A N 1
ATOM 1400 C CA . LEU A 1 180 ? 1.061 -1.331 0.074 1.00 18.26 179 LEU A CA 1
ATOM 1401 C C . LEU A 1 180 ? 0.377 -1.767 1.362 1.00 21.10 179 LEU A C 1
ATOM 1402 O O . LEU A 1 180 ? -0.843 -1.638 1.497 1.00 20.56 179 LEU A O 1
ATOM 1407 N N . THR A 1 181 ? 1.139 -2.307 2.315 1.00 21.20 180 THR A N 1
ATOM 1408 C CA . THR A 1 181 ? 0.599 -2.728 3.610 1.00 22.79 180 THR A CA 1
ATOM 1409 C C . THR A 1 181 ? 1.401 -2.050 4.706 1.00 23.20 180 THR A C 1
ATOM 1410 O O . THR A 1 181 ? 2.226 -2.681 5.377 1.00 24.84 180 THR A O 1
ATOM 1414 N N . PRO A 1 182 ? 1.177 -0.760 4.918 1.00 21.88 181 PRO A N 1
ATOM 1415 C CA . PRO A 1 182 ? 1.882 -0.062 5.995 1.00 24.40 181 PRO A CA 1
ATOM 1416 C C . PRO A 1 182 ? 1.539 -0.676 7.345 1.00 24.34 181 PRO A C 1
ATOM 1417 O O . PRO A 1 182 ? 0.392 -1.043 7.613 1.00 24.43 181 PRO A O 1
ATOM 1421 N N . ARG A 1 183 ? 2.559 -0.811 8.191 1.00 29.58 182 ARG A N 1
ATOM 1422 C CA . ARG A 1 183 ? 2.406 -1.406 9.516 1.00 25.80 182 ARG A CA 1
ATOM 1423 C C . ARG A 1 183 ? 1.885 -2.840 9.449 1.00 27.21 182 ARG A C 1
ATOM 1424 O O . ARG A 1 183 ? 1.306 -3.342 10.421 1.00 27.90 182 ARG A O 1
ATOM 1432 N N . GLY A 1 184 ? 2.065 -3.509 8.309 1.00 23.94 183 GLY A N 1
ATOM 1433 C CA . GLY A 1 184 ? 1.548 -4.852 8.128 1.00 27.57 183 GLY A CA 1
ATOM 1434 C C . GLY A 1 184 ? 0.043 -4.957 8.012 1.00 27.08 183 GLY A C 1
ATOM 1435 O O . GLY A 1 184 ? -0.495 -6.065 8.109 1.00 33.34 183 GLY A O 1
ATOM 1436 N N . ARG A 1 185 ? -0.653 -3.852 7.801 1.00 23.05 184 ARG A N 1
ATOM 1437 C CA . ARG A 1 185 ? -2.101 -3.880 7.704 1.00 23.86 184 ARG A CA 1
ATOM 1438 C C . ARG A 1 185 ? -2.492 -3.810 6.237 1.00 21.00 184 ARG A C 1
ATOM 1439 O O . ARG A 1 185 ? -1.956 -2.993 5.483 1.00 20.05 184 ARG A O 1
ATOM 1447 N N . HIS A 1 186 ? -3.433 -4.662 5.862 1.00 19.45 185 HIS A N 1
ATOM 1448 C CA . HIS A 1 186 ? -4.021 -4.550 4.539 1.00 17.04 185 HIS A CA 1
ATOM 1449 C C . HIS A 1 186 ? -4.910 -3.320 4.489 1.00 18.99 185 HIS A C 1
ATOM 1450 O O . HIS A 1 186 ? -5.636 -3.009 5.438 1.00 19.78 185 HIS A O 1
ATOM 1457 N N . ARG A 1 187 ? -4.797 -2.597 3.385 1.00 16.23 186 ARG A N 1
ATOM 1458 C CA . ARG A 1 187 ? -5.516 -1.357 3.163 1.00 15.18 186 ARG A CA 1
ATOM 1459 C C . ARG A 1 187 ? -6.490 -1.438 2.004 1.00 14.16 186 ARG A C 1
ATOM 1460 O O . ARG A 1 187 ? -7.218 -0.460 1.759 1.00 14.21 186 ARG A O 1
ATOM 1468 N N . CYS A 1 188 ? -6.509 -2.556 1.279 1.00 13.49 187 CYS A N 1
ATOM 1469 C CA . CYS A 1 188 ? -7.369 -2.715 0.118 1.00 12.48 187 CYS A CA 1
ATOM 1470 C C . CYS A 1 188 ? -7.512 -4.196 -0.182 1.00 13.08 187 CYS A C 1
ATOM 1471 O O . CYS A 1 188 ? -6.722 -5.023 0.293 1.00 13.57 187 CYS A O 1
ATOM 1474 N N . ASN A 1 189 ? -8.542 -4.510 -0.966 1.00 11.69 188 ASN A N 1
ATOM 1475 C CA . ASN A 1 189 ? -8.882 -5.868 -1.355 1.00 12.00 188 ASN A CA 1
ATOM 1476 C C . ASN A 1 189 ? -8.355 -6.111 -2.770 1.00 11.95 188 ASN A C 1
ATOM 1477 O O . ASN A 1 189 ? -8.992 -5.722 -3.761 1.00 11.23 188 ASN A O 1
ATOM 1482 N N . ILE A 1 190 ? -7.198 -6.767 -2.851 1.00 11.43 189 ILE A N 1
ATOM 1483 C CA . ILE A 1 190 ? -6.605 -7.183 -4.116 1.00 11.01 189 ILE A CA 1
ATOM 1484 C C . ILE A 1 190 ? -6.280 -8.664 -3.979 1.00 11.98 189 ILE A C 1
ATOM 1485 O O . ILE A 1 190 ? -6.738 -9.319 -3.043 1.00 12.35 189 ILE A O 1
ATOM 1490 N N . TRP A 1 191 ? -5.509 -9.227 -4.906 1.00 12.19 190 TRP A N 1
ATOM 1491 C CA . TRP A 1 191 ? -5.142 -10.635 -4.834 1.00 13.21 190 TRP A CA 1
ATOM 1492 C C . TRP A 1 191 ? -3.905 -10.796 -3.958 1.00 13.36 190 TRP A C 1
ATOM 1493 O O . TRP A 1 191 ? -3.027 -9.935 -3.967 1.00 15.29 190 TRP A O 1
ATOM 1504 N N . GLN A 1 192 ? -3.850 -11.881 -3.190 1.00 13.50 191 GLN A N 1
ATOM 1505 C CA . GLN A 1 192 ? -2.584 -12.337 -2.627 1.00 14.82 191 GLN A CA 1
ATOM 1506 C C . GLN A 1 192 ? -2.393 -13.787 -3.024 1.00 15.87 191 GLN A C 1
ATOM 1507 O O . GLN A 1 192 ? -3.356 -14.536 -3.130 1.00 15.26 191 GLN A O 1
ATOM 1513 N N . GLY A 1 193 ? -1.135 -14.164 -3.251 1.00 15.79 192 GLY A N 1
ATOM 1514 C CA . GLY A 1 193 ? -0.827 -15.509 -3.673 1.00 14.73 192 GLY A CA 1
ATOM 1515 C C . GLY A 1 193 ? -0.311 -15.565 -5.088 1.00 14.54 192 GLY A C 1
ATOM 1516 O O . GLY A 1 193 ? 0.502 -14.737 -5.497 1.00 21.88 192 GLY A O 1
ATOM 1517 N N . THR A 1 194 ? -0.788 -16.545 -5.836 1.00 15.52 193 THR A N 1
ATOM 1518 C CA . THR A 1 194 ? -0.261 -16.839 -7.163 1.00 14.86 193 THR A CA 1
ATOM 1519 C C . THR A 1 194 ? -1.397 -16.683 -8.165 1.00 14.15 193 THR A C 1
ATOM 1520 O O . THR A 1 194 ? -2.264 -17.549 -8.269 1.00 15.44 193 THR A O 1
ATOM 1524 N N . PHE A 1 195 ? -1.378 -15.593 -8.911 1.00 14.14 194 PHE A N 1
ATOM 1525 C CA . PHE A 1 195 ? -2.473 -15.327 -9.843 1.00 14.10 194 PHE A CA 1
ATOM 1526 C C . PHE A 1 195 ? -2.240 -16.107 -11.134 1.00 13.76 194 PHE A C 1
ATOM 1527 O O . PHE A 1 195 ? -1.120 -16.095 -11.656 1.00 13.83 194 PHE A O 1
ATOM 1535 N N . PRO A 1 196 ? -3.269 -16.761 -11.705 1.00 12.57 195 PRO A N 1
ATOM 1536 C CA . PRO A 1 196 ? -4.684 -16.823 -11.304 1.00 13.91 195 PRO A CA 1
ATOM 1537 C C . PRO A 1 196 ? -5.052 -18.115 -10.562 1.00 14.93 195 PRO A C 1
ATOM 1538 O O . PRO A 1 196 ? -6.230 -18.482 -10.488 1.00 16.55 195 PRO A O 1
ATOM 1542 N N . VAL A 1 197 ? -4.034 -18.785 -10.026 1.00 14.49 196 VAL A N 1
ATOM 1543 C CA . VAL A 1 197 ? -4.167 -20.158 -9.548 1.00 16.72 196 VAL A CA 1
ATOM 1544 C C . VAL A 1 197 ? -4.742 -20.207 -8.141 1.00 16.80 196 VAL A C 1
ATOM 1545 O O . VAL A 1 197 ? -5.580 -21.065 -7.838 1.00 18.69 196 VAL A O 1
ATOM 1549 N N . HIS A 1 198 ? -4.252 -19.358 -7.235 1.00 15.02 197 HIS A N 1
ATOM 1550 C CA . HIS A 1 198 ? -4.685 -19.461 -5.849 1.00 14.88 197 HIS A CA 1
ATOM 1551 C C . HIS A 1 198 ? -4.614 -18.107 -5.167 1.00 15.14 197 HIS A C 1
ATOM 1552 O O . HIS A 1 198 ? -3.551 -17.500 -5.079 1.00 16.25 197 HIS A O 1
ATOM 1559 N N . ASP A 1 199 ? -5.764 -17.659 -4.673 1.00 14.71 198 ASP A N 1
ATOM 1560 C CA . ASP A 1 199 ? -5.872 -16.437 -3.887 1.00 14.08 198 ASP A CA 1
ATOM 1561 C C . ASP A 1 199 ? -5.895 -16.845 -2.417 1.00 15.21 198 ASP A C 1
ATOM 1562 O O . ASP A 1 199 ? -6.794 -17.577 -1.993 1.00 14.97 198 ASP A O 1
ATOM 1567 N N . THR A 1 200 ? -4.902 -16.391 -1.657 1.00 15.56 199 THR A N 1
ATOM 1568 C CA . THR A 1 200 ? -4.811 -16.768 -0.244 1.00 16.67 199 THR A CA 1
ATOM 1569 C C . THR A 1 200 ? -5.829 -16.047 0.627 1.00 17.85 199 THR A C 1
ATOM 1570 O O . THR A 1 200 ? -6.050 -16.474 1.764 1.00 18.29 199 THR A O 1
ATOM 1574 N N . GLY A 1 201 ? -6.427 -14.955 0.148 1.00 16.35 200 GLY A N 1
ATOM 1575 C CA . GLY A 1 201 ? -7.398 -14.245 0.969 1.00 16.06 200 GLY A CA 1
ATOM 1576 C C . GLY A 1 201 ? -6.800 -13.587 2.196 1.00 15.38 200 GLY A C 1
ATOM 1577 O O . GLY A 1 201 ? -7.510 -13.385 3.190 1.00 18.07 200 GLY A O 1
ATOM 1578 N N . GLU A 1 202 ? -5.524 -13.228 2.151 1.00 16.80 201 GLU A N 1
ATOM 1579 C CA . GLU A 1 202 ? -4.864 -12.641 3.312 1.00 18.99 201 GLU A CA 1
ATOM 1580 C C . GLU A 1 202 ? -5.569 -11.370 3.776 1.00 18.67 201 GLU A C 1
ATOM 1581 O O . GLU A 1 202 ? -5.597 -11.077 4.978 1.00 20.65 201 GLU A O 1
ATOM 1587 N N . ASP A 1 203 ? -6.082 -10.568 2.824 1.00 16.56 202 ASP A N 1
ATOM 1588 C CA . ASP A 1 203 ? -6.751 -9.321 3.178 1.00 16.92 202 ASP A CA 1
ATOM 1589 C C . ASP A 1 203 ? -8.166 -9.533 3.671 1.00 17.56 202 ASP A C 1
ATOM 1590 O O . ASP A 1 203 ? -8.851 -8.552 3.979 1.00 18.88 202 ASP A O 1
ATOM 1595 N N . GLY A 1 204 ? -8.627 -10.772 3.751 1.00 15.14 203 GLY A N 1
ATOM 1596 C CA . GLY A 1 204 ? -9.941 -11.070 4.264 1.00 17.58 203 GLY A CA 1
ATOM 1597 C C . GLY A 1 204 ? -10.936 -11.528 3.232 1.00 14.58 203 GLY A C 1
ATOM 1598 O O . GLY A 1 204 ? -11.959 -12.101 3.606 1.00 16.47 203 GLY A O 1
ATOM 1599 N N . TYR A 1 205 ? -10.660 -11.327 1.936 1.00 14.03 204 TYR A N 1
ATOM 1600 C CA . TYR A 1 205 ? -11.659 -11.513 0.893 1.00 13.89 204 TYR A CA 1
ATOM 1601 C C . TYR A 1 205 ? -11.022 -12.120 -0.344 1.00 11.92 204 TYR A C 1
ATOM 1602 O O . TYR A 1 205 ? -9.977 -11.653 -0.800 1.00 13.00 204 TYR A O 1
ATOM 1611 N N . THR A 1 206 ? -11.676 -13.120 -0.911 1.00 12.33 205 THR A N 1
ATOM 1612 C CA . THR A 1 206 ? -11.302 -13.652 -2.216 1.00 13.02 205 THR A CA 1
ATOM 1613 C C . THR A 1 206 ? -12.364 -13.330 -3.260 1.00 14.54 205 THR A C 1
ATOM 1614 O O . THR A 1 206 ? -12.357 -13.890 -4.358 1.00 15.81 205 THR A O 1
ATOM 1618 N N . GLY A 1 207 ? -13.283 -12.432 -2.935 1.00 15.94 206 GLY A N 1
ATOM 1619 C CA . GLY A 1 207 ? -14.200 -11.836 -3.892 1.00 13.98 206 GLY A CA 1
ATOM 1620 C C . GLY A 1 207 ? -14.370 -10.410 -3.458 1.00 12.70 206 GLY A C 1
ATOM 1621 O O . GLY A 1 207 ? -13.511 -9.851 -2.773 1.00 13.68 206 GLY A O 1
ATOM 1622 N N . THR A 1 208 ? -15.511 -9.826 -3.808 1.00 12.34 207 THR A N 1
ATOM 1623 C CA . THR A 1 208 ? -15.773 -8.468 -3.360 1.00 12.33 207 THR A CA 1
ATOM 1624 C C . THR A 1 208 ? -15.920 -8.427 -1.844 1.00 12.11 207 THR A C 1
ATOM 1625 O O . THR A 1 208 ? -16.297 -9.411 -1.199 1.00 13.24 207 THR A O 1
ATOM 1629 N N . ALA A 1 209 ? -15.611 -7.280 -1.285 1.00 12.27 208 ALA A N 1
ATOM 1630 C CA . ALA A 1 209 ? -15.800 -6.919 0.105 1.00 12.18 208 ALA A CA 1
ATOM 1631 C C . ALA A 1 209 ? -16.896 -5.872 0.200 1.00 12.56 208 ALA A C 1
ATOM 1632 O O . ALA A 1 209 ? -17.188 -5.170 -0.775 1.00 12.43 208 ALA A O 1
ATOM 1634 N N . PRO A 1 210 ? -17.492 -5.689 1.381 1.00 12.71 209 PRO A N 1
ATOM 1635 C CA . PRO A 1 210 ? -18.422 -4.562 1.557 1.00 12.01 209 PRO A CA 1
ATOM 1636 C C . PRO A 1 210 ? -17.788 -3.238 1.145 1.00 12.64 209 PRO A C 1
ATOM 1637 O O . PRO A 1 210 ? -16.589 -3.027 1.270 1.00 12.87 209 PRO A O 1
ATOM 1641 N N . VAL A 1 211 ? -18.633 -2.322 0.674 1.00 13.12 210 VAL A N 1
ATOM 1642 C CA . VAL A 1 211 ? -18.140 -1.046 0.154 1.00 12.58 210 VAL A CA 1
ATOM 1643 C C . VAL A 1 211 ? -17.452 -0.207 1.214 1.00 12.84 210 VAL A C 1
ATOM 1644 O O . VAL A 1 211 ? -16.686 0.692 0.871 1.00 12.88 210 VAL A O 1
ATOM 1648 N N . ASN A 1 212 ? -17.707 -0.461 2.499 1.00 13.24 211 ASN A N 1
ATOM 1649 C CA . ASN A 1 212 ? -17.065 0.274 3.581 1.00 15.14 211 ASN A CA 1
ATOM 1650 C C . ASN A 1 212 ? -15.899 -0.484 4.214 1.00 13.88 211 ASN A C 1
ATOM 1651 O O . ASN A 1 212 ? -15.446 -0.110 5.294 1.00 15.63 211 ASN A O 1
ATOM 1656 N N . ALA A 1 213 ? -15.378 -1.520 3.556 1.00 14.06 212 ALA A N 1
ATOM 1657 C CA . ALA A 1 213 ? -14.237 -2.254 4.087 1.00 13.79 212 ALA A CA 1
ATOM 1658 C C . ALA A 1 213 ? -12.976 -1.389 4.066 1.00 14.00 212 ALA A C 1
ATOM 1659 O O . ALA A 1 213 ? -12.810 -0.498 3.217 1.00 15.18 212 ALA A O 1
ATOM 1661 N N . PHE A 1 214 ? -12.076 -1.661 5.015 1.00 14.21 213 PHE A N 1
ATOM 1662 C CA . PHE A 1 214 ? -10.777 -1.005 5.138 1.00 16.86 213 PHE A CA 1
ATOM 1663 C C . PHE A 1 214 ? -10.933 0.462 5.509 1.00 17.35 213 PHE A C 1
ATOM 1664 O O . PHE A 1 214 ? -12.039 1.008 5.513 1.00 20.82 213 PHE A O 1
ATOM 1672 N N . ALA A 1 215 ? -9.828 1.109 5.835 1.00 18.52 214 ALA A N 1
ATOM 1673 C CA . ALA A 1 215 ? -9.892 2.508 6.201 1.00 19.88 214 ALA A CA 1
ATOM 1674 C C . ALA A 1 215 ? -10.112 3.354 4.953 1.00 17.63 214 ALA A C 1
ATOM 1675 O O . ALA A 1 215 ? -9.689 2.969 3.855 1.00 18.04 214 ALA A O 1
ATOM 1677 N N . PRO A 1 216 ? -10.739 4.511 5.088 1.00 16.56 215 PRO A N 1
ATOM 1678 C CA . PRO A 1 216 ? -10.867 5.419 3.948 1.00 16.42 215 PRO A CA 1
ATOM 1679 C C . PRO A 1 216 ? -9.548 6.126 3.678 1.00 19.26 215 PRO A C 1
ATOM 1680 O O . PRO A 1 216 ? -8.584 6.017 4.436 1.00 20.34 215 PRO A O 1
ATOM 1684 N N . ASN A 1 217 ? -9.523 6.871 2.578 1.00 16.29 216 ASN A N 1
ATOM 1685 C CA . ASN A 1 217 ? -8.394 7.730 2.282 1.00 15.55 216 ASN A CA 1
ATOM 1686 C C . ASN A 1 217 ? -8.595 9.073 2.987 1.00 16.65 216 ASN A C 1
ATOM 1687 O O . ASN A 1 217 ? -9.544 9.263 3.755 1.00 17.07 216 ASN A O 1
ATOM 1692 N N . GLY A 1 218 ? -7.700 10.028 2.729 1.00 15.25 217 GLY A N 1
ATOM 1693 C CA . GLY A 1 218 ? -7.724 11.288 3.448 1.00 16.35 217 GLY A CA 1
ATOM 1694 C C . GLY A 1 218 ? -8.936 12.150 3.178 1.00 18.09 217 GLY A C 1
ATOM 1695 O O . GLY A 1 218 ? -9.197 13.080 3.945 1.00 21.05 217 GLY A O 1
ATOM 1696 N N . TYR A 1 219 ? -9.677 11.881 2.106 1.00 16.32 218 TYR A N 1
ATOM 1697 C CA . TYR A 1 219 ? -10.902 12.604 1.806 1.00 14.77 218 TYR A CA 1
ATOM 1698 C C . TYR A 1 219 ? -12.138 11.821 2.210 1.00 15.91 218 TYR A C 1
ATOM 1699 O O . TYR A 1 219 ? -13.252 12.301 1.981 1.00 18.44 218 TYR A O 1
ATOM 1708 N N . GLY A 1 220 ? -11.972 10.638 2.796 1.00 15.31 219 GLY A N 1
ATOM 1709 C CA . GLY A 1 220 ? -13.104 9.854 3.245 1.00 15.01 219 GLY A CA 1
ATOM 1710 C C . GLY A 1 220 ? -13.665 8.871 2.236 1.00 13.45 219 GLY A C 1
ATOM 1711 O O . GLY A 1 220 ? -14.787 8.378 2.433 1.00 13.46 219 GLY A O 1
ATOM 1712 N N . LEU A 1 221 ? -12.919 8.556 1.168 1.00 12.64 220 LEU A N 1
ATOM 1713 C CA . LEU A 1 221 ? -13.375 7.578 0.192 1.00 11.04 220 LEU A CA 1
ATOM 1714 C C . LEU A 1 221 ? -12.846 6.197 0.539 1.00 11.88 220 LEU A C 1
ATOM 1715 O O . LEU A 1 221 ? -11.691 6.047 0.953 1.00 12.96 220 LEU A O 1
ATOM 1720 N N . TYR A 1 222 ? -13.705 5.205 0.356 1.00 11.77 221 TYR A N 1
ATOM 1721 C CA . TYR A 1 222 ? -13.420 3.816 0.664 1.00 11.53 221 TYR A CA 1
ATOM 1722 C C . TYR A 1 222 ? -13.236 2.998 -0.613 1.00 10.93 221 TYR A C 1
ATOM 1723 O O . TYR A 1 222 ? -14.005 3.129 -1.574 1.00 10.71 221 TYR A O 1
ATOM 1732 N N . ASN A 1 223 ? -12.226 2.123 -0.600 1.00 11.05 222 ASN A N 1
ATOM 1733 C CA . ASN A 1 223 ? -12.014 1.135 -1.657 1.00 10.99 222 ASN A CA 1
ATOM 1734 C C . ASN A 1 223 ? -11.879 1.769 -3.032 1.00 10.67 222 ASN A C 1
ATOM 1735 O O . ASN A 1 223 ? -12.361 1.243 -4.031 1.00 11.88 222 ASN A O 1
ATOM 1740 N N . VAL A 1 224 ? -11.201 2.912 -3.092 1.00 11.29 223 VAL A N 1
ATOM 1741 C CA . VAL A 1 224 ? -10.790 3.448 -4.391 1.00 11.46 223 VAL A CA 1
ATOM 1742 C C . VAL A 1 224 ? -9.732 2.555 -5.034 1.00 11.99 223 VAL A C 1
ATOM 1743 O O . VAL A 1 224 ? -9.806 2.283 -6.247 1.00 14.51 223 VAL A O 1
ATOM 1747 N N . ALA A 1 225 ? -8.818 1.989 -4.235 1.00 11.86 224 ALA A N 1
ATOM 1748 C CA . ALA A 1 225 ? -7.917 0.943 -4.699 1.00 10.90 224 ALA A CA 1
ATOM 1749 C C . ALA A 1 225 ? -8.518 -0.418 -4.360 1.00 11.06 224 ALA A C 1
ATOM 1750 O O . ALA A 1 225 ? -8.971 -0.651 -3.232 1.00 12.40 224 ALA A O 1
ATOM 1752 N N . GLY A 1 226 ? -8.535 -1.323 -5.351 1.00 10.78 225 GLY A N 1
ATOM 1753 C CA . GLY A 1 226 ? -9.012 -2.660 -5.126 1.00 10.79 225 GLY A CA 1
ATOM 1754 C C . GLY A 1 226 ? -10.527 -2.753 -5.074 1.00 10.07 225 GLY A C 1
ATOM 1755 O O . GLY A 1 226 ? -11.260 -1.803 -5.323 1.00 10.47 225 GLY A O 1
ATOM 1756 N N . ASN A 1 227 ? -10.977 -3.944 -4.725 1.00 10.50 226 ASN A N 1
ATOM 1757 C CA . ASN A 1 227 ? -12.384 -4.295 -4.628 1.00 10.30 226 ASN A CA 1
ATOM 1758 C C . ASN A 1 227 ? -12.976 -4.431 -6.022 1.00 10.03 226 ASN A C 1
ATOM 1759 O O . ASN A 1 227 ? -12.950 -5.527 -6.572 1.00 10.87 226 ASN A O 1
ATOM 1764 N N . VAL A 1 228 ? -13.471 -3.360 -6.630 1.00 9.69 227 VAL A N 1
ATOM 1765 C CA . VAL A 1 228 ? -13.948 -3.417 -8.005 1.00 9.57 227 VAL A CA 1
ATOM 1766 C C . VAL A 1 228 ? -13.372 -2.287 -8.835 1.00 9.53 227 VAL A C 1
ATOM 1767 O O . VAL A 1 228 ? -13.152 -1.177 -8.346 1.00 9.49 227 VAL A O 1
ATOM 1771 N N . TRP A 1 229 ? -13.155 -2.576 -10.117 1.00 9.84 228 TRP A N 1
ATOM 1772 C CA . TRP A 1 229 ? -12.910 -1.516 -11.077 1.00 9.49 228 TRP A CA 1
ATOM 1773 C C . TRP A 1 229 ? -14.115 -0.587 -11.094 1.00 9.55 228 TRP A C 1
ATOM 1774 O O . TRP A 1 229 ? -15.245 -1.013 -10.868 1.00 10.23 228 TRP A O 1
ATOM 1785 N N . GLU A 1 230 ? -13.880 0.694 -11.378 1.00 8.89 229 GLU A N 1
ATOM 1786 C CA . GLU A 1 230 ? -14.933 1.692 -11.348 1.00 9.60 229 GLU A CA 1
ATOM 1787 C C . GLU A 1 230 ? -14.989 2.450 -12.664 1.00 8.83 229 GLU A C 1
ATOM 1788 O O . GLU A 1 230 ? -14.003 3.064 -13.092 1.00 9.47 229 GLU A O 1
ATOM 1794 N N . TRP A 1 231 ? -16.158 2.418 -13.297 1.00 9.65 230 TRP A N 1
ATOM 1795 C CA . TRP A 1 231 ? -16.353 3.134 -14.552 1.00 9.53 230 TRP A CA 1
ATOM 1796 C C . TRP A 1 231 ? -16.247 4.641 -14.362 1.00 9.03 230 TRP A C 1
ATOM 1797 O O . TRP A 1 231 ? -16.807 5.207 -13.410 1.00 11.01 230 TRP A O 1
ATOM 1808 N N . CYS A 1 232 ? -15.558 5.295 -15.283 1.00 9.87 231 CYS A N 1
ATOM 1809 C CA . CYS A 1 232 ? -15.521 6.743 -15.377 1.00 9.57 231 CYS A CA 1
ATOM 1810 C C . CYS A 1 232 ? -16.173 7.192 -16.677 1.00 9.65 231 CYS A C 1
ATOM 1811 O O . CYS A 1 232 ? -16.476 6.398 -17.571 1.00 10.43 231 CYS A O 1
ATOM 1814 N N . ALA A 1 233 ? -16.417 8.501 -16.762 1.00 10.22 232 ALA A N 1
ATOM 1815 C CA . ALA A 1 233 ? -17.155 9.054 -17.894 1.00 10.96 232 ALA A CA 1
ATOM 1816 C C . ALA A 1 233 ? -16.342 9.030 -19.187 1.00 11.49 232 ALA A C 1
ATOM 1817 O O . ALA A 1 233 ? -16.923 8.940 -20.275 1.00 13.09 232 ALA A O 1
ATOM 1819 N N . ASP A 1 234 ? -15.013 9.097 -19.098 1.00 10.76 233 ASP A N 1
ATOM 1820 C CA . ASP A 1 234 ? -14.182 9.405 -20.262 1.00 10.92 233 ASP A CA 1
ATOM 1821 C C . ASP A 1 234 ? -14.101 8.245 -21.247 1.00 10.33 233 ASP A C 1
ATOM 1822 O O . ASP A 1 234 ? -13.991 7.080 -20.857 1.00 10.33 233 ASP A O 1
ATOM 1827 N N . TRP A 1 235 ? -14.059 8.582 -22.535 1.00 10.78 234 TRP A N 1
ATOM 1828 C CA . TRP A 1 235 ? -13.540 7.651 -23.521 1.00 12.31 234 TRP A CA 1
ATOM 1829 C C . TRP A 1 235 ? -12.068 7.396 -23.259 1.00 11.49 234 TRP A C 1
ATOM 1830 O O . TRP A 1 235 ? -11.317 8.305 -22.884 1.00 11.45 234 TRP A O 1
ATOM 1841 N N . TRP A 1 236 ? -11.652 6.156 -23.497 1.00 11.69 235 TRP A N 1
ATOM 1842 C CA . TRP A 1 236 ? -10.266 5.769 -23.329 1.00 11.32 235 TRP A CA 1
ATOM 1843 C C . TRP A 1 236 ? -9.387 6.217 -24.484 1.00 12.20 235 TRP A C 1
ATOM 1844 O O . TRP A 1 236 ? -9.773 6.118 -25.652 1.00 14.36 235 TRP A O 1
ATOM 1855 N N A SER A 1 237 ? -8.196 6.695 -24.148 0.57 12.75 236 SER A N 1
ATOM 1856 N N B SER A 1 237 ? -8.187 6.687 -24.133 0.43 12.77 236 SER A N 1
ATOM 1857 C CA A SER A 1 237 ? -7.083 6.701 -25.080 0.57 13.30 236 SER A CA 1
ATOM 1858 C CA B SER A 1 237 ? -7.071 6.902 -25.045 0.43 13.44 236 SER A CA 1
ATOM 1859 C C A SER A 1 237 ? -5.820 6.638 -24.250 0.57 14.24 236 SER A C 1
ATOM 1860 C C B SER A 1 237 ? -5.800 6.700 -24.236 0.43 14.29 236 SER A C 1
ATOM 1861 O O A SER A 1 237 ? -5.835 6.893 -23.043 0.57 13.88 236 SER A O 1
ATOM 1862 O O B SER A 1 237 ? -5.792 6.914 -23.020 0.43 13.93 236 SER A O 1
ATOM 1867 N N . ALA A 1 238 ? -4.724 6.286 -24.906 1.00 14.11 237 ALA A N 1
ATOM 1868 C CA . ALA A 1 238 ? -3.436 6.215 -24.241 1.00 14.10 237 ALA A CA 1
ATOM 1869 C C . ALA A 1 238 ? -2.672 7.528 -24.331 1.00 15.04 237 ALA A C 1
ATOM 1870 O O . ALA A 1 238 ? -1.677 7.698 -23.618 1.00 16.84 237 ALA A O 1
ATOM 1872 N N . ASP A 1 239 ? -3.109 8.470 -25.178 1.00 14.96 238 ASP A N 1
ATOM 1873 C CA . ASP A 1 239 ? -2.282 9.632 -25.464 1.00 16.82 238 ASP A CA 1
ATOM 1874 C C . ASP A 1 239 ? -3.008 10.964 -25.648 1.00 14.05 238 ASP A C 1
ATOM 1875 O O . ASP A 1 239 ? -2.319 11.979 -25.794 1.00 13.98 238 ASP A O 1
ATOM 1880 N N . TRP A 1 240 ? -4.339 11.022 -25.606 1.00 13.85 239 TRP A N 1
ATOM 1881 C CA . TRP A 1 240 ? -5.016 12.320 -25.695 1.00 13.80 239 TRP A CA 1
ATOM 1882 C C . TRP A 1 240 ? -4.474 13.297 -24.659 1.00 13.12 239 TRP A C 1
ATOM 1883 O O . TRP A 1 240 ? -4.256 14.491 -24.945 1.00 13.23 239 TRP A O 1
ATOM 1894 N N . HIS A 1 241 ? -4.237 12.806 -23.454 1.00 12.93 240 HIS A N 1
ATOM 1895 C CA . HIS A 1 241 ? -3.805 13.632 -22.336 1.00 11.64 240 HIS A CA 1
ATOM 1896 C C . HIS A 1 241 ? -2.321 13.973 -22.379 1.00 12.68 240 HIS A C 1
ATOM 1897 O O . HIS A 1 241 ? -1.856 14.711 -21.493 1.00 12.80 240 HIS A O 1
ATOM 1904 N N . ALA A 1 242 ? -1.571 13.489 -23.373 1.00 12.94 241 ALA A N 1
ATOM 1905 C CA . ALA A 1 242 ? -0.185 13.915 -23.524 1.00 13.91 241 ALA A CA 1
ATOM 1906 C C . ALA A 1 242 ? -0.081 15.327 -24.098 1.00 15.22 241 ALA A C 1
ATOM 1907 O O . ALA A 1 242 ? 0.957 15.989 -23.942 1.00 15.58 241 ALA A O 1
ATOM 1909 N N . THR A 1 243 ? -1.125 15.799 -24.755 1.00 13.63 242 THR A N 1
ATOM 1910 C CA . THR A 1 243 ? -1.156 17.176 -25.226 1.00 13.57 242 THR A CA 1
ATOM 1911 C C . THR A 1 243 ? -1.257 18.132 -24.051 1.00 13.87 242 THR A C 1
ATOM 1912 O O . THR A 1 243 ? -1.951 17.851 -23.068 1.00 14.41 242 THR A O 1
ATOM 1916 N N . GLU A 1 244 ? -0.600 19.287 -24.161 1.00 13.12 243 GLU A N 1
ATOM 1917 C CA . GLU A 1 244 ? -0.706 20.343 -23.146 1.00 13.42 243 GLU A CA 1
ATOM 1918 C C . GLU A 1 244 ? -1.609 21.456 -23.658 1.00 17.43 243 GLU A C 1
ATOM 1919 O O . GLU A 1 244 ? -1.188 22.273 -24.481 1.00 20.62 243 GLU A O 1
ATOM 1925 N N . SER A 1 245 ? -2.824 21.532 -23.131 1.00 14.23 244 SER A N 1
ATOM 1926 C CA . SER A 1 245 ? -3.800 22.507 -23.588 1.00 14.66 244 SER A CA 1
ATOM 1927 C C . SER A 1 245 ? -4.835 22.696 -22.493 1.00 13.88 244 SER A C 1
ATOM 1928 O O . SER A 1 245 ? -4.935 21.868 -21.575 1.00 14.37 244 SER A O 1
ATOM 1931 N N . PRO A 1 246 ? -5.638 23.751 -22.574 1.00 13.47 245 PRO A N 1
ATOM 1932 C CA . PRO A 1 246 ? -6.741 23.873 -21.611 1.00 14.01 245 PRO A CA 1
ATOM 1933 C C . PRO A 1 246 ? -7.651 22.660 -21.596 1.00 13.70 245 PRO A C 1
ATOM 1934 O O . PRO A 1 246 ? -8.085 22.237 -20.525 1.00 14.56 245 PRO A O 1
ATOM 1938 N N . ALA A 1 247 ? -7.947 22.086 -22.760 1.00 13.58 246 ALA A N 1
ATOM 1939 C CA . ALA A 1 247 ? -8.845 20.939 -22.818 1.00 13.33 246 ALA A CA 1
ATOM 1940 C C . ALA A 1 247 ? -8.304 19.744 -22.047 1.00 13.04 246 ALA A C 1
ATOM 1941 O O . ALA A 1 247 ? -9.099 18.945 -21.536 1.00 14.02 246 ALA A O 1
ATOM 1943 N N . THR A 1 248 ? -6.980 19.575 -21.976 1.00 12.26 247 THR A N 1
ATOM 1944 C CA . THR A 1 248 ? -6.409 18.425 -21.289 1.00 12.78 247 THR A CA 1
ATOM 1945 C C . THR A 1 248 ? -5.952 18.737 -19.877 1.00 11.11 247 THR A C 1
ATOM 1946 O O . THR A 1 248 ? -5.481 17.839 -19.187 1.00 12.34 247 THR A O 1
ATOM 1950 N N . ARG A 1 249 ? -6.038 19.988 -19.446 1.00 12.21 248 ARG A N 1
ATOM 1951 C CA . ARG A 1 249 ? -5.489 20.376 -18.157 1.00 12.85 248 ARG A CA 1
ATOM 1952 C C . ARG A 1 249 ? -6.465 21.104 -17.245 1.00 13.01 248 ARG A C 1
ATOM 1953 O O . ARG A 1 249 ? -6.155 21.270 -16.058 1.00 14.01 248 ARG A O 1
ATOM 1961 N N . ILE A 1 250 ? -7.621 21.531 -17.744 1.00 12.61 249 ILE A N 1
ATOM 1962 C CA . ILE A 1 250 ? -8.639 22.208 -16.949 1.00 13.21 249 ILE A CA 1
ATOM 1963 C C . ILE A 1 250 ? -9.929 21.433 -17.150 1.00 13.11 249 ILE A C 1
ATOM 1964 O O . ILE A 1 250 ? -10.452 21.378 -18.269 1.00 13.48 249 ILE A O 1
ATOM 1969 N N . ASP A 1 251 ? -10.442 20.826 -16.079 1.00 12.80 250 ASP A N 1
ATOM 1970 C CA . ASP A 1 251 ? -11.650 20.014 -16.130 1.00 11.98 250 ASP A CA 1
ATOM 1971 C C . ASP A 1 251 ? -11.627 19.074 -17.347 1.00 12.33 250 ASP A C 1
ATOM 1972 O O . ASP A 1 251 ? -12.584 19.033 -18.122 1.00 12.86 250 ASP A O 1
ATOM 1977 N N . PRO A 1 252 ? -10.543 18.329 -17.536 1.00 11.11 251 PRO A N 1
ATOM 1978 C CA . PRO A 1 252 ? -10.437 17.515 -18.746 1.00 11.44 251 PRO A CA 1
ATOM 1979 C C . PRO A 1 252 ? -11.519 16.444 -18.810 1.00 13.00 251 PRO A C 1
ATOM 1980 O O . PRO A 1 252 ? -11.801 15.744 -17.831 1.00 12.47 251 PRO A O 1
ATOM 1984 N N . ARG A 1 253 ? -12.083 16.283 -20.001 1.00 12.40 252 ARG A N 1
ATOM 1985 C CA . ARG A 1 253 ? -13.147 15.306 -20.206 1.00 14.07 252 ARG A CA 1
ATOM 1986 C C . ARG A 1 253 ? -12.712 14.100 -21.027 1.00 12.79 252 ARG A C 1
ATOM 1987 O O . ARG A 1 253 ? -13.512 13.166 -21.197 1.00 14.52 252 ARG A O 1
ATOM 1995 N N . GLY A 1 254 ? -11.452 14.037 -21.462 1.00 13.57 253 GLY A N 1
ATOM 1996 C CA . GLY A 1 254 ? -10.987 12.968 -22.313 1.00 13.36 253 GLY A CA 1
ATOM 1997 C C . GLY A 1 254 ? -11.356 13.203 -23.766 1.00 12.48 253 GLY A C 1
ATOM 1998 O O . GLY A 1 254 ? -12.010 14.187 -24.119 1.00 13.22 253 GLY A O 1
ATOM 1999 N N . PRO A 1 255 ? -10.937 12.292 -24.635 1.00 12.98 254 PRO A N 1
ATOM 2000 C CA . PRO A 1 255 ? -11.197 12.470 -26.069 1.00 13.92 254 PRO A CA 1
ATOM 2001 C C . PRO A 1 255 ? -12.684 12.465 -26.376 1.00 13.78 254 PRO A C 1
ATOM 2002 O O . PRO A 1 255 ? -13.498 11.884 -25.657 1.00 14.33 254 PRO A O 1
ATOM 2006 N N . GLU A 1 256 ? -13.042 13.145 -27.464 1.00 14.18 255 GLU A N 1
ATOM 2007 C CA . GLU A 1 256 ? -14.469 13.262 -27.731 1.00 14.71 255 GLU A CA 1
ATOM 2008 C C . GLU A 1 256 ? -15.050 11.996 -28.346 1.00 14.49 255 GLU A C 1
ATOM 2009 O O . GLU A 1 256 ? -16.266 11.783 -28.278 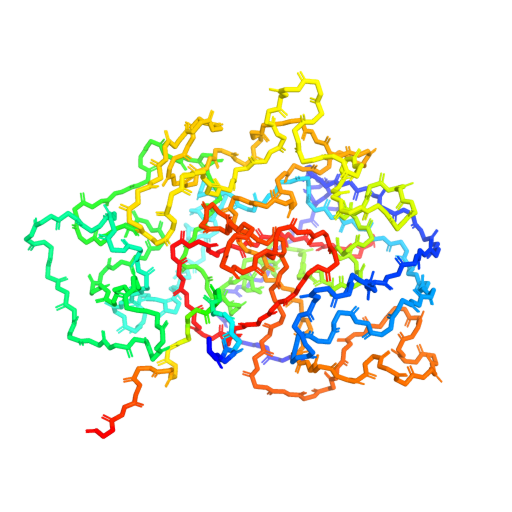1.00 16.72 255 GLU A O 1
ATOM 2015 N N . THR A 1 257 ? -14.217 11.107 -28.875 1.00 14.51 256 THR A N 1
ATOM 2016 C CA . THR A 1 257 ? -14.678 9.844 -29.423 1.00 14.60 256 THR A CA 1
ATOM 2017 C C . THR A 1 257 ? -13.804 8.730 -28.883 1.00 14.24 256 THR A C 1
ATOM 2018 O O . THR A 1 257 ? -12.691 8.961 -28.408 1.00 14.53 256 THR A O 1
ATOM 2022 N N . GLY A 1 258 ? -14.316 7.510 -28.992 1.00 14.05 257 GLY A N 1
ATOM 2023 C CA . GLY A 1 258 ? -13.549 6.349 -28.603 1.00 14.69 257 GLY A CA 1
ATOM 2024 C C . GLY A 1 258 ? -14.391 5.101 -28.760 1.00 16.51 257 GLY A C 1
ATOM 2025 O O . GLY A 1 258 ? -15.509 5.143 -29.280 1.00 17.74 257 GLY A O 1
ATOM 2026 N N . THR A 1 259 ? -13.823 3.979 -28.309 1.00 15.01 258 THR A N 1
ATOM 2027 C CA . THR A 1 259 ? -14.480 2.674 -28.358 1.00 16.65 258 THR A CA 1
ATOM 2028 C C . THR A 1 259 ? -14.681 2.044 -26.986 1.00 14.69 258 THR A C 1
ATOM 2029 O O . THR A 1 259 ? -15.565 1.199 -26.827 1.00 15.73 258 THR A O 1
ATOM 2033 N N . ALA A 1 260 ? -13.862 2.399 -26.006 1.00 14.21 259 ALA A N 1
ATOM 2034 C CA . ALA A 1 260 ? -13.934 1.830 -24.671 1.00 12.81 259 ALA A CA 1
ATOM 2035 C C . ALA A 1 260 ? -13.925 2.988 -23.688 1.00 11.60 259 ALA A C 1
ATOM 2036 O O . ALA A 1 260 ? -13.386 4.061 -23.983 1.00 13.15 259 ALA A O 1
ATOM 2038 N N . ARG A 1 261 ? -14.561 2.798 -22.547 1.00 10.56 260 ARG A N 1
ATOM 2039 C CA . ARG A 1 261 ? -14.594 3.827 -21.511 1.00 10.68 260 ARG A CA 1
ATOM 2040 C C . ARG A 1 261 ? -13.567 3.475 -20.438 1.00 10.30 260 ARG A C 1
ATOM 2041 O O . ARG A 1 261 ? -13.251 2.305 -20.203 1.00 11.07 260 ARG A O 1
ATOM 2049 N N . VAL A 1 262 ? -13.079 4.508 -19.751 1.00 10.35 261 VAL A N 1
ATOM 2050 C CA . VAL A 1 262 ? -12.053 4.337 -18.726 1.00 10.74 261 VAL A CA 1
ATOM 2051 C C . VAL A 1 262 ? -12.630 3.642 -17.503 1.00 9.47 261 VAL A C 1
ATOM 2052 O O . VAL A 1 262 ? -13.749 3.951 -17.063 1.00 10.14 261 VAL A O 1
ATOM 2056 N N . THR A 1 263 ? -11.824 2.751 -16.918 1.00 9.25 262 THR A N 1
ATOM 2057 C CA . THR A 1 263 ? -12.080 2.178 -15.604 1.00 10.44 262 THR A CA 1
ATOM 2058 C C . THR A 1 263 ? -10.866 2.429 -14.722 1.00 10.00 262 THR A C 1
ATOM 2059 O O . THR A 1 263 ? -9.723 2.300 -15.180 1.00 10.80 262 THR A O 1
ATOM 2063 N N . LYS A 1 264 ? -11.112 2.737 -13.450 1.00 9.29 263 LYS A N 1
ATOM 2064 C CA . LYS A 1 264 ? -10.057 3.070 -12.501 1.00 9.77 263 LYS A CA 1
ATOM 2065 C C . LYS A 1 264 ? -10.139 2.208 -11.253 1.00 9.63 263 LYS A C 1
ATOM 2066 O O . LYS A 1 264 ? -11.194 1.694 -10.884 1.00 10.33 263 LYS A O 1
ATOM 2072 N N . GLY A 1 265 ? -8.987 2.018 -10.606 1.00 10.16 264 GLY A N 1
ATOM 2073 C CA . GLY A 1 265 ? -8.941 1.611 -9.218 1.00 11.84 264 GLY A CA 1
ATOM 2074 C C . GLY A 1 265 ? -8.468 0.205 -8.962 1.00 10.95 264 GLY A C 1
ATOM 2075 O O . GLY A 1 265 ? -8.081 -0.093 -7.827 1.00 15.38 264 GLY A O 1
ATOM 2076 N N . GLY A 1 266 ? -8.485 -0.672 -9.935 1.00 10.64 265 GLY A N 1
ATOM 2077 C CA . GLY A 1 266 ? -8.163 -2.057 -9.665 1.00 10.23 265 GLY A CA 1
ATOM 2078 C C . GLY A 1 266 ? -9.295 -2.786 -8.961 1.00 10.56 265 GLY A C 1
ATOM 2079 O O . GLY A 1 266 ? -10.322 -2.203 -8.557 1.00 11.31 265 GLY A O 1
ATOM 2080 N N . SER A 1 267 ? -9.073 -4.085 -8.762 1.00 10.65 266 SER A N 1
ATOM 2081 C CA . SER A 1 267 ? -10.099 -4.950 -8.215 1.00 10.12 266 SER A CA 1
ATOM 2082 C C . SER A 1 267 ? -9.479 -6.004 -7.316 1.00 10.98 266 SER A C 1
ATOM 2083 O O . SER A 1 267 ? -8.257 -6.109 -7.169 1.00 11.35 266 SER A O 1
ATOM 2086 N N . PHE A 1 268 ? -10.357 -6.863 -6.791 1.00 10.61 267 PHE A N 1
ATOM 2087 C CA . PHE A 1 268 ? -9.942 -7.989 -5.958 1.00 11.33 267 PHE A CA 1
ATOM 2088 C C . PHE A 1 268 ? -9.069 -8.983 -6.704 1.00 10.80 267 PHE A C 1
ATOM 2089 O O . PHE A 1 268 ? -8.449 -9.835 -6.054 1.00 12.00 267 PHE A O 1
ATOM 2097 N N . LEU A 1 269 ? -8.995 -8.897 -8.036 1.00 10.72 268 LEU A N 1
ATOM 2098 C CA . LEU A 1 269 ? -8.143 -9.778 -8.832 1.00 11.77 268 LEU A CA 1
ATOM 2099 C C . LEU A 1 269 ? -6.756 -9.217 -9.136 1.00 12.53 268 LEU A C 1
ATOM 2100 O O . LEU A 1 269 ? -5.896 -9.980 -9.601 1.00 13.45 268 LEU A O 1
ATOM 2105 N N . CYS A 1 270 ? -6.501 -7.932 -8.911 1.00 11.79 269 CYS A N 1
ATOM 2106 C CA . CYS A 1 270 ? -5.242 -7.355 -9.346 1.00 11.99 269 CYS A CA 1
ATOM 2107 C C . CYS A 1 270 ? -4.093 -7.842 -8.469 1.00 11.82 269 CYS A C 1
ATOM 2108 O O . CYS A 1 270 ? -4.246 -8.080 -7.267 1.00 13.44 269 CYS A O 1
ATOM 2111 N N . HIS A 1 271 ? -2.915 -7.984 -9.084 1.00 13.80 270 HIS A N 1
ATOM 2112 C CA . HIS A 1 271 ? -1.733 -8.453 -8.370 1.00 13.38 270 HIS A CA 1
ATOM 2113 C C . HIS A 1 271 ? -0.482 -7.895 -9.031 1.00 13.81 270 HIS A C 1
ATOM 2114 O O . HIS A 1 271 ? -0.416 -7.740 -10.257 1.00 13.36 270 HIS A O 1
ATOM 2121 N N . GLU A 1 272 ? 0.533 -7.633 -8.208 1.00 14.88 271 GLU A N 1
ATOM 2122 C CA . GLU A 1 272 ? 1.775 -7.043 -8.707 1.00 16.76 271 GLU A CA 1
ATOM 2123 C C . GLU A 1 272 ? 2.451 -7.906 -9.767 1.00 15.98 271 GLU A C 1
ATOM 2124 O O . GLU A 1 272 ? 3.155 -7.375 -10.637 1.00 17.28 271 GLU A O 1
ATOM 2130 N N . SER A 1 273 ? 2.276 -9.218 -9.706 1.00 14.48 272 SER A N 1
ATOM 2131 C CA . SER A 1 273 ? 2.993 -10.105 -10.609 1.00 16.03 272 SER A CA 1
ATOM 2132 C C . SER A 1 273 ? 2.353 -10.159 -11.977 1.00 14.38 272 SER A C 1
ATOM 2133 O O . SER A 1 273 ? 2.979 -10.666 -12.920 1.00 17.16 272 SER A O 1
ATOM 2136 N N . TYR A 1 274 ? 1.128 -9.653 -12.109 1.00 13.14 273 TYR A N 1
ATOM 2137 C CA . TYR A 1 274 ? 0.447 -9.716 -13.384 1.00 13.79 273 TYR A CA 1
ATOM 2138 C C . TYR A 1 274 ? 0.202 -8.292 -13.831 1.00 13.73 273 TYR A C 1
ATOM 2139 O O . TYR A 1 274 ? 0.992 -7.725 -14.591 1.00 15.55 273 TYR A O 1
ATOM 2148 N N A CYS A 1 275 ? -0.864 -7.644 -13.348 0.80 13.41 274 CYS A N 1
ATOM 2149 N N B CYS A 1 275 ? -0.883 -7.674 -13.367 0.20 13.35 274 CYS A N 1
ATOM 2150 C CA A CYS A 1 275 ? -1.259 -6.342 -13.887 0.80 13.42 274 CYS A CA 1
ATOM 2151 C CA B CYS A 1 275 ? -1.293 -6.344 -13.843 0.20 13.38 274 CYS A CA 1
ATOM 2152 C C A CYS A 1 275 ? -0.696 -5.149 -13.123 0.80 14.08 274 CYS A C 1
ATOM 2153 C C B CYS A 1 275 ? -0.827 -5.114 -13.056 0.20 14.08 274 CYS A C 1
ATOM 2154 O O A CYS A 1 275 ? -0.533 -4.083 -13.738 0.80 14.45 274 CYS A O 1
ATOM 2155 O O B CYS A 1 275 ? -0.555 -4.105 -13.709 0.20 14.41 274 CYS A O 1
ATOM 2160 N N . ASN A 1 276 ? -0.273 -5.329 -11.860 1.00 14.91 275 ASN A N 1
ATOM 2161 C CA . ASN A 1 276 ? 0.022 -4.198 -10.993 1.00 14.81 275 ASN A CA 1
ATOM 2162 C C . ASN A 1 276 ? -0.868 -2.957 -11.146 1.00 14.01 275 ASN A C 1
ATOM 2163 O O . ASN A 1 276 ? -0.357 -1.835 -11.053 1.00 16.02 275 ASN A O 1
ATOM 2168 N N . ARG A 1 277 ? -2.183 -3.105 -11.337 1.00 13.74 276 ARG A N 1
ATOM 2169 C CA . ARG A 1 277 ? -3.028 -1.961 -11.665 1.00 13.28 276 ARG A CA 1
ATOM 2170 C C . ARG A 1 277 ? -3.858 -1.433 -10.496 1.00 15.02 276 ARG A C 1
ATOM 2171 O O . ARG A 1 277 ? -4.847 -0.734 -10.716 1.00 16.41 276 ARG A O 1
ATOM 2179 N N . TYR A 1 278 ? -3.450 -1.695 -9.261 1.00 14.62 277 TYR A N 1
ATOM 2180 C CA . TYR A 1 278 ? -4.139 -1.126 -8.106 1.00 17.75 277 TYR A CA 1
ATOM 2181 C C . TYR A 1 278 ? -3.472 0.149 -7.580 1.00 16.76 277 TYR A C 1
ATOM 2182 O O . TYR A 1 278 ? -3.924 0.714 -6.575 1.00 19.81 277 TYR A O 1
ATOM 2191 N N . ARG A 1 279 ? -2.426 0.627 -8.245 1.00 14.06 278 ARG A N 1
ATOM 2192 C CA . ARG A 1 279 ? -1.860 1.937 -7.974 1.00 13.16 278 ARG A CA 1
ATOM 2193 C C . ARG A 1 279 ? -2.832 3.007 -8.445 1.00 14.37 278 ARG A C 1
ATOM 2194 O O . ARG A 1 279 ? -3.561 2.819 -9.421 1.00 14.55 278 ARG A O 1
ATOM 2202 N N . VAL A 1 280 ? -2.828 4.156 -7.766 1.00 12.83 279 VAL A N 1
ATOM 2203 C CA . VAL A 1 280 ? -3.865 5.143 -8.041 1.00 14.55 279 VAL A CA 1
ATOM 2204 C C . VAL A 1 280 ? -3.715 5.792 -9.425 1.00 13.47 279 VAL A C 1
ATOM 2205 O O . VAL A 1 280 ? -4.712 6.231 -10.025 1.00 14.79 279 VAL A O 1
ATOM 2209 N N . ALA A 1 281 ? -2.498 5.850 -9.979 1.00 12.75 280 ALA A N 1
ATOM 2210 C CA . ALA A 1 281 ? -2.307 6.341 -11.338 1.00 12.42 280 ALA A CA 1
ATOM 2211 C C . ALA A 1 281 ? -2.713 5.336 -12.411 1.00 12.44 280 ALA A C 1
ATOM 2212 O O . ALA A 1 281 ? -2.828 5.724 -13.583 1.00 13.41 280 ALA A O 1
ATOM 2214 N N . ALA A 1 282 ? -2.931 4.087 -12.042 1.00 11.67 281 ALA A N 1
ATOM 2215 C CA . ALA A 1 282 ? -3.210 3.056 -13.031 1.00 11.98 281 ALA A CA 1
ATOM 2216 C C . ALA A 1 282 ? -4.552 3.312 -13.710 1.00 10.82 281 ALA A C 1
ATOM 2217 O O . ALA A 1 282 ? -5.403 4.050 -13.214 1.00 11.95 281 ALA A O 1
ATOM 2219 N N . ARG A 1 283 ? -4.726 2.696 -14.870 1.00 10.88 282 ARG A N 1
ATOM 2220 C CA . ARG A 1 283 ? -5.930 2.906 -15.658 1.00 11.50 282 ARG A CA 1
ATOM 2221 C C . ARG A 1 283 ? -6.043 1.793 -16.686 1.00 10.53 282 ARG A C 1
ATOM 2222 O O . ARG A 1 283 ? -5.035 1.294 -17.200 1.00 11.22 282 ARG A O 1
ATOM 2230 N N . THR A 1 284 ? -7.282 1.432 -16.994 1.00 10.84 283 THR A N 1
ATOM 2231 C CA . THR A 1 284 ? -7.546 0.603 -18.165 1.00 11.17 283 THR A CA 1
ATOM 2232 C C . THR A 1 284 ? -8.928 0.969 -18.683 1.00 10.84 283 THR A C 1
ATOM 2233 O O . THR A 1 284 ? -9.428 2.058 -18.395 1.00 10.23 283 THR A O 1
ATOM 2237 N N . CYS A 1 285 ? -9.525 0.098 -19.486 1.00 11.63 284 CYS A N 1
ATOM 2238 C CA . CYS A 1 285 ? -10.774 0.429 -20.139 1.00 11.65 284 CYS A CA 1
ATOM 2239 C C . CYS A 1 285 ? -11.547 -0.841 -20.415 1.00 11.35 284 CYS A C 1
ATOM 2240 O O . CYS A 1 285 ? -11.016 -1.946 -20.331 1.00 12.51 284 CYS A O 1
ATOM 2243 N N . ASN A 1 286 ? -12.817 -0.662 -20.760 1.00 10.76 285 ASN A N 1
ATOM 2244 C CA . ASN A 1 286 ? -13.655 -1.754 -21.220 1.00 10.88 285 ASN A CA 1
ATOM 2245 C C . ASN A 1 286 ? -14.741 -1.152 -22.104 1.00 10.56 285 ASN A C 1
ATOM 2246 O O . ASN A 1 286 ? -15.074 0.028 -22.003 1.00 11.29 285 ASN A O 1
ATOM 2251 N N . THR A 1 287 ? -15.265 -1.960 -23.014 1.00 11.24 286 THR A N 1
ATOM 2252 C CA . THR A 1 287 ? -16.306 -1.433 -23.885 1.00 12.13 286 THR A CA 1
ATOM 2253 C C . THR A 1 287 ? -17.601 -1.231 -23.104 1.00 11.57 286 THR A C 1
ATOM 2254 O O . THR A 1 287 ? -17.882 -1.947 -22.139 1.00 12.55 286 THR A O 1
ATOM 2258 N N . PRO A 1 288 ? -18.399 -0.229 -23.483 1.00 12.09 287 PRO A N 1
ATOM 2259 C CA . PRO A 1 288 ? -19.408 0.281 -22.544 1.00 13.27 287 PRO A CA 1
ATOM 2260 C C . PRO A 1 288 ? -20.587 -0.644 -22.266 1.00 12.28 287 PRO A C 1
ATOM 2261 O O . PRO A 1 288 ? -21.252 -0.458 -21.239 1.00 14.05 287 PRO A O 1
ATOM 2265 N N . ASP A 1 289 ? -20.880 -1.633 -23.116 1.00 13.09 288 ASP A N 1
ATOM 2266 C CA . ASP A 1 289 ? -21.921 -2.598 -22.781 1.00 15.26 288 ASP A CA 1
ATOM 2267 C C . ASP A 1 289 ? -21.372 -3.857 -22.116 1.00 13.32 288 ASP A C 1
ATOM 2268 O O . ASP A 1 289 ? -22.150 -4.791 -21.855 1.00 14.06 288 ASP A O 1
ATOM 2273 N N . SER A 1 290 ? -20.072 -3.899 -21.810 1.00 12.64 289 SER A N 1
ATOM 2274 C CA . SER A 1 290 ? -19.472 -5.047 -21.144 1.00 12.17 289 SER A CA 1
ATOM 2275 C C . SER A 1 290 ? -19.727 -5.005 -19.645 1.00 12.88 289 SER A C 1
ATOM 2276 O O . SER A 1 290 ? -19.909 -3.949 -19.042 1.00 13.09 289 SER A O 1
ATOM 2279 N N . SER A 1 291 ? -19.690 -6.189 -19.028 1.00 12.02 290 SER A N 1
ATOM 2280 C CA . SER A 1 291 ? -19.930 -6.322 -17.601 1.00 13.83 290 SER A CA 1
ATOM 2281 C C . SER A 1 291 ? -19.112 -7.488 -17.072 1.00 12.78 290 SER A C 1
ATOM 2282 O O . SER A 1 291 ? -18.813 -8.445 -17.800 1.00 13.16 290 SER A O 1
ATOM 2285 N N . ALA A 1 292 ? -18.778 -7.418 -15.788 1.00 12.00 291 ALA A N 1
ATOM 2286 C CA . ALA A 1 292 ? -17.915 -8.438 -15.209 1.00 11.03 291 ALA A CA 1
ATOM 2287 C C . ALA A 1 292 ? -18.090 -8.439 -13.707 1.00 11.86 291 ALA A C 1
ATOM 2288 O O . ALA A 1 292 ? -18.526 -7.455 -13.109 1.00 12.23 291 ALA A O 1
ATOM 2290 N N . ALA A 1 293 ? -17.695 -9.556 -13.105 1.00 11.10 292 ALA A N 1
ATOM 2291 C CA . ALA A 1 293 ? -17.870 -9.777 -11.685 1.00 11.52 292 ALA A CA 1
ATOM 2292 C C . ALA A 1 293 ? -16.977 -8.904 -10.824 1.00 10.52 292 ALA A C 1
ATOM 2293 O O . ALA A 1 293 ? -17.154 -8.882 -9.612 1.00 11.97 292 ALA A O 1
ATOM 2295 N N . HIS A 1 294 ? -16.035 -8.157 -11.417 1.00 10.39 293 HIS A N 1
ATOM 2296 C CA . HIS A 1 294 ? -15.095 -7.326 -10.672 1.00 10.74 293 HIS A CA 1
ATOM 2297 C C . HIS A 1 294 ? -15.204 -5.855 -11.045 1.00 10.47 293 HIS A C 1
ATOM 2298 O O . HIS A 1 294 ? -14.277 -5.105 -10.761 1.00 10.28 293 HIS A O 1
ATOM 2305 N N . THR A 1 295 ? -16.304 -5.419 -11.641 1.00 9.84 294 THR A N 1
ATOM 2306 C CA . THR A 1 295 ? -16.438 -4.056 -12.127 1.00 9.83 294 THR A CA 1
ATOM 2307 C C . THR A 1 295 ? -17.763 -3.467 -11.680 1.00 10.85 294 THR A C 1
ATOM 2308 O O . THR A 1 295 ? -18.834 -4.044 -11.925 1.00 10.80 294 THR A O 1
ATOM 2312 N N . GLY A 1 296 ? -17.667 -2.315 -11.038 1.00 9.97 295 GLY A N 1
ATOM 2313 C CA . GLY A 1 296 ? -18.796 -1.536 -10.572 1.00 11.00 295 GLY A CA 1
ATOM 2314 C C . GLY A 1 296 ? -18.556 -0.070 -10.849 1.00 9.59 295 GLY A C 1
ATOM 2315 O O . GLY A 1 296 ? -17.966 0.291 -11.876 1.00 10.14 295 GLY A O 1
ATOM 2316 N N . PHE A 1 297 ? -19.010 0.789 -9.940 1.00 10.28 296 PHE A N 1
ATOM 2317 C CA . PHE A 1 297 ? -18.866 2.220 -10.156 1.00 9.72 296 PHE A CA 1
ATOM 2318 C C . PHE A 1 297 ? -19.232 2.984 -8.891 1.00 10.11 296 PHE A C 1
ATOM 2319 O O . PHE A 1 297 ? -19.940 2.473 -8.012 1.00 10.46 296 PHE A O 1
ATOM 2327 N N . ARG A 1 298 ? -18.777 4.238 -8.840 1.00 10.47 297 ARG A N 1
ATOM 2328 C CA . ARG A 1 298 ? -19.255 5.223 -7.876 1.00 10.92 297 ARG A CA 1
ATOM 2329 C C . ARG A 1 298 ? -19.663 6.474 -8.644 1.00 10.49 297 ARG A C 1
ATOM 2330 O O . ARG A 1 298 ? -19.195 6.721 -9.759 1.00 12.02 297 ARG A O 1
ATOM 2338 N N . CYS A 1 299 ? -20.543 7.275 -8.043 1.00 10.71 298 CYS A N 1
ATOM 2339 C CA . CYS A 1 299 ? -21.051 8.469 -8.701 1.00 10.82 298 CYS A CA 1
ATOM 2340 C C . CYS A 1 299 ? -20.353 9.735 -8.224 1.00 10.35 298 CYS A C 1
ATOM 2341 O O . CYS A 1 299 ? -19.777 9.805 -7.134 1.00 11.92 298 CYS A O 1
ATOM 2344 N N . ALA A 1 300 ? -20.438 10.751 -9.075 1.00 11.61 299 ALA A N 1
ATOM 2345 C CA . ALA A 1 300 ? -20.028 12.123 -8.797 1.00 11.16 299 ALA A CA 1
ATOM 2346 C C . ALA A 1 300 ? -21.221 13.027 -9.079 1.00 11.58 299 ALA A C 1
ATOM 2347 O O . ALA A 1 300 ? -22.226 12.617 -9.653 1.00 12.85 299 ALA A O 1
ATOM 2349 N N . ALA A 1 301 ? -21.108 14.294 -8.690 1.00 12.07 300 ALA A N 1
ATOM 2350 C CA . ALA A 1 301 ? -22.148 15.259 -9.008 1.00 13.65 300 ALA A CA 1
ATOM 2351 C C . ALA A 1 301 ? -21.550 16.658 -9.010 1.00 15.71 300 ALA A C 1
ATOM 2352 O O . ALA A 1 301 ? -20.606 16.958 -8.272 1.00 14.80 300 ALA A O 1
ATOM 2354 N N . ASP A 1 302 ? -22.100 17.511 -9.875 1.00 19.32 301 ASP A N 1
ATOM 2355 C CA . ASP A 1 302 ? -21.785 18.927 -9.787 1.00 21.13 301 ASP A CA 1
ATOM 2356 C C . ASP A 1 302 ? -22.461 19.491 -8.543 1.00 21.26 301 ASP A C 1
ATOM 2357 O O . ASP A 1 302 ? -23.575 19.094 -8.209 1.00 25.01 301 ASP A O 1
ATOM 2362 N N . PRO A 1 303 ? -21.825 20.435 -7.854 1.00 24.82 302 PRO A N 1
ATOM 2363 C CA . PRO A 1 303 ? -22.479 20.914 -6.633 1.00 25.86 302 PRO A CA 1
ATOM 2364 C C . PRO A 1 303 ? -23.750 21.712 -6.922 1.00 25.63 302 PRO A C 1
ATOM 2365 O O . PRO A 1 303 ? -23.936 22.119 -8.071 1.00 27.14 302 PRO A O 1
ATOM 2369 N N . ALA B 2 1 ? 3.378 -11.324 -21.894 1.00 15.46 2 ALA C N 1
ATOM 2370 C CA . ALA B 2 1 ? 3.932 -11.314 -23.245 1.00 16.04 2 ALA C CA 1
ATOM 2371 C C . ALA B 2 1 ? 3.397 -10.147 -24.057 1.00 16.58 2 ALA C C 1
ATOM 2372 O O . ALA B 2 1 ? 4.066 -9.653 -24.956 1.00 19.34 2 ALA C O 1
ATOM 2374 N N A THR B 2 2 ? 2.217 -9.627 -23.719 0.46 17.34 3 THR C N 1
ATOM 2375 N N B THR B 2 2 ? 2.126 -9.873 -23.782 0.54 16.86 3 THR C N 1
ATOM 2376 C CA A THR B 2 2 ? 1.759 -8.406 -24.385 0.46 19.46 3 THR C CA 1
ATOM 2377 C CA B THR B 2 2 ? 1.386 -8.723 -24.248 0.54 19.61 3 THR C CA 1
ATOM 2378 C C A THR B 2 2 ? 1.494 -7.287 -23.377 0.46 18.74 3 THR C C 1
ATOM 2379 C C B THR B 2 2 ? 0.821 -8.057 -23.003 0.54 17.89 3 THR C C 1
ATOM 2380 O O A THR B 2 2 ? 2.436 -6.745 -22.795 0.46 20.81 3 THR C O 1
ATOM 2381 O O B THR B 2 2 ? 0.915 -8.577 -21.888 0.54 16.15 3 THR C O 1
ATOM 2388 N N . THR B 2 3 ? 0.231 -6.904 -23.189 1.00 16.55 4 THR C N 1
ATOM 2389 C CA . THR B 2 3 ? -0.175 -6.099 -22.046 1.00 14.22 4 THR C CA 1
ATOM 2390 C C . THR B 2 3 ? -1.197 -6.870 -21.215 1.00 13.70 4 THR C C 1
ATOM 2391 O O . THR B 2 3 ? -2.186 -7.374 -21.767 1.00 15.27 4 THR C O 1
ATOM 2395 N N . PRO B 2 4 ? -0.996 -6.995 -19.903 1.00 14.25 5 PRO C N 1
ATOM 2396 C CA . PRO B 2 4 ? -1.984 -7.682 -19.066 1.00 13.81 5 PRO C CA 1
ATOM 2397 C C . PRO B 2 4 ? -3.389 -7.115 -19.237 1.00 12.63 5 PRO C C 1
ATOM 2398 O O . PRO B 2 4 ? -3.587 -5.921 -19.492 1.00 13.94 5 PRO C O 1
ATOM 2402 N N . LEU B 2 5 ? -4.370 -8.001 -19.092 1.00 13.27 6 LEU C N 1
ATOM 2403 C CA . LEU B 2 5 ? -5.772 -7.678 -19.323 1.00 13.75 6 LEU C CA 1
ATOM 2404 C C . LEU B 2 5 ? -6.522 -7.736 -17.998 1.00 12.87 6 LEU C C 1
ATOM 2405 O O . LEU B 2 5 ? -6.592 -8.805 -17.366 1.00 14.40 6 LEU C O 1
ATOM 2410 N N . CYS B 2 6 ? -7.090 -6.597 -17.589 1.00 13.15 7 CYS C N 1
ATOM 2411 C CA . CYS B 2 6 ? -7.991 -6.552 -16.439 1.00 12.59 7 CYS C CA 1
ATOM 2412 C C . CYS B 2 6 ? -9.458 -6.354 -16.802 1.00 13.37 7 CYS C C 1
ATOM 2413 O O . CYS B 2 6 ? -10.321 -6.732 -16.006 1.00 17.35 7 CYS C O 1
ATOM 2416 N N . GLY B 2 7 ? -9.771 -5.809 -17.982 1.00 13.07 8 GLY C N 1
ATOM 2417 C CA . GLY B 2 7 ? -11.147 -5.558 -18.365 1.00 13.51 8 GLY C CA 1
ATOM 2418 C C . GLY B 2 7 ? -11.607 -6.424 -19.532 1.00 13.34 8 GLY C C 1
ATOM 2419 O O . GLY B 2 7 ? -11.283 -6.147 -20.691 1.00 15.12 8 GLY C O 1
ATOM 2420 N N . PRO B 2 8 ? -12.355 -7.492 -19.244 1.00 13.24 9 PRO C N 1
ATOM 2421 C CA . PRO B 2 8 ? -12.806 -8.402 -20.303 1.00 15.18 9 PRO C CA 1
ATOM 2422 C C . PRO B 2 8 ? -14.024 -7.818 -21.014 1.00 12.16 9 PRO C C 1
ATOM 2423 O O . PRO B 2 8 ? -15.047 -7.523 -20.396 1.00 13.43 9 PRO C O 1
ATOM 2427 N N . SER B 2 9 ? -13.931 -7.709 -22.334 1.00 13.43 10 SER C N 1
ATOM 2428 C CA A SER B 2 9 ? -14.980 -7.070 -23.112 0.52 13.77 10 SER C CA 1
ATOM 2429 C CA B SER B 2 9 ? -14.936 -7.063 -23.163 0.48 13.76 10 SER C CA 1
ATOM 2430 C C . SER B 2 9 ? -15.816 -8.094 -23.868 1.00 13.77 10 SER C C 1
ATOM 2431 O O . SER B 2 9 ? -15.345 -9.169 -24.261 1.00 14.25 10 SER C O 1
ATOM 2436 N N . ARG B 2 10 ? -17.089 -7.742 -24.068 1.00 14.73 11 ARG C N 1
ATOM 2437 C CA . ARG B 2 10 ? -17.960 -8.617 -24.848 1.00 14.64 11 ARG C CA 1
ATOM 2438 C C . ARG B 2 10 ? -17.431 -8.789 -26.263 1.00 16.23 11 ARG C C 1
ATOM 2439 O O . ARG B 2 10 ? -17.536 -9.877 -26.847 1.00 18.79 11 ARG C O 1
ATOM 2447 N N . ALA B 2 11 ? -16.842 -7.732 -26.825 1.00 15.57 12 ALA C N 1
ATOM 2448 C CA . ALA B 2 11 ? -16.310 -7.820 -28.183 1.00 20.20 12 ALA C CA 1
ATOM 2449 C C . ALA B 2 11 ? -15.156 -8.811 -28.286 1.00 21.38 12 ALA C C 1
ATOM 2450 O O . ALA B 2 11 ? -14.916 -9.371 -29.362 1.00 22.40 12 ALA C O 1
ATOM 2452 N N . SER B 2 12 ? -14.435 -9.044 -27.187 1.00 19.25 13 SER C N 1
ATOM 2453 C CA . SER B 2 12 ? -13.206 -9.829 -27.251 1.00 17.91 13 SER C CA 1
ATOM 2454 C C . SER B 2 12 ? -13.452 -11.298 -27.565 1.00 17.28 13 SER C C 1
ATOM 2455 O O . SER B 2 12 ? -12.552 -11.955 -28.096 1.00 19.42 13 SER C O 1
ATOM 2458 N N . ILE B 2 13 ? -14.651 -11.817 -27.264 1.00 17.69 14 ILE C N 1
ATOM 2459 C CA . ILE B 2 13 ? -14.951 -13.238 -27.463 1.00 18.85 14 ILE C CA 1
ATOM 2460 C C . ILE B 2 13 ? -15.521 -13.542 -28.842 1.00 24.95 14 ILE C C 1
ATOM 2461 O O . ILE B 2 13 ? -15.677 -14.724 -29.188 1.00 27.33 14 ILE C O 1
ATOM 2466 N N . LEU B 2 14 ? -15.858 -12.521 -29.627 1.00 24.68 15 LEU C N 1
ATOM 2467 C CA . LEU B 2 14 ? -16.362 -12.740 -30.977 1.00 27.87 15 LEU C CA 1
ATOM 2468 C C . LEU B 2 14 ? -15.210 -13.160 -31.877 1.00 32.90 15 LEU C C 1
ATOM 2469 O O . LEU B 2 14 ? -14.218 -12.431 -32.011 1.00 32.55 15 LEU C O 1
ATOM 2474 N N . SER B 2 15 ? -15.341 -14.338 -32.490 1.00 36.61 16 SER C N 1
ATOM 2475 C CA . SER B 2 15 ? -14.304 -14.860 -33.379 1.00 38.53 16 SER C CA 1
ATOM 2476 C C . SER B 2 15 ? -14.968 -15.910 -34.271 1.00 40.96 16 SER C C 1
ATOM 2477 O O . SER B 2 15 ? -15.161 -17.052 -33.843 0.28 37.20 16 SER C O 1
ATOM 2480 N N . GLY B 2 16 ? -15.315 -15.513 -35.494 1.00 34.19 17 GLY C N 1
ATOM 2481 C CA . GLY B 2 16 ? -15.930 -16.426 -36.441 1.00 30.99 17 GLY C CA 1
ATOM 2482 C C . GLY B 2 16 ? -17.224 -17.043 -35.942 1.00 37.96 17 GLY C C 1
ATOM 2483 O O . GLY B 2 16 ? -17.483 -18.236 -36.142 1.00 38.07 17 GLY C O 1
#

Solvent-accessible surface area: 13920 Å² total; per-residue (Å²): 135,177,60,110,57,153,30,135,104,53,234,56,51,116,131,79,34,28,127,42,18,20,79,5,95,40,22,71,26,103,6,2,10,142,42,132,109,25,45,124,122,6,9,6,27,51,37,21,77,0,130,3,58,72,3,24,0,12,82,76,5,3,3,6,134,88,0,38,38,0,31,171,68,30,53,39,80,0,7,1,70,152,96,33,23,0,1,0,2,72,69,51,28,58,137,77,23,91,76,58,141,23,95,1,71,115,0,97,25,7,26,1,0,48,32,0,53,4,99,10,4,41,0,79,90,31,56,22,110,126,54,55,50,25,2,0,9,0,0,0,9,49,0,0,21,1,18,0,33,35,10,32,40,73,7,0,18,8,1,13,2,1,12,0,0,8,5,52,73,98,48,13,108,16,3,46,16,88,112,57,52,30,227,56,160,54,53,3,0,7,8,21,34,88,25,37,117,110,22,62,17,113,10,57,70,64,21,21,0,39,5,76,10,45,55,48,14,68,80,11,2,40,13,4,4,0,2,1,2,1,1,0,32,12,52,49,23,39,99,65,9,56,78,124,34,98,66,5,24,92,46,8,185,8,24,168,110,34,114,10,13,0,3,0,2,0,0,4,12,2,36,112,79,56,2,27,3,6,12,3,8,0,11,13,30,7,31,28,38,0,1,0,8,2,4,0,0,0,0,0,4,99,122,158,106,32,26,49,11,10,0,17,8,60,36,30,140,112,135

InterPro domains:
  IPR005532 Sulfatase-modifying factor enzyme-like domain [PF03781] (18-299)
  IPR016187 C-type lectin fold [SSF56436] (18-301)
  IPR042095 Sulfatase-modifying factor enzyme superfamily [G3DSA:3.90.1580.10] (8-303)
  IPR051043 Sulfatase Modifying Factor and Kinase [PTHR23150] (12-301)

Secondary structure (DSSP, 8-state):
-----SSPPPP--HHHHHTTEEEEPSEEEEES---TTS-GGG-----EEEEE--EEEESSPPBHHHHHHHHHHH----HHHHHTEEEEEGGGSPTT--------TT-TTEEEEET-BTTBTTSTT---TT-TTSBP-S--HHHHHHHHHHTT-BPPPHHHHHHHHHTT-SS-SBTTBS-SSGGG---SB---EETTTEE--TTS-SS---TT-S---TTS---SSBSSEEEEEEEP-SSGGGS-SHHHHBS----S--SSEEEES--TT--TTTT-TTSTT--EEE-TT--BTTEE---EE--/---------GGGG---